Protein AF-A0A101HWG3-F1 (afdb_monomer)

Structure (mmCIF, N/CA/C/O backbone):
data_AF-A0A101HWG3-F1
#
_entry.id   AF-A0A101HWG3-F1
#
loop_
_atom_site.group_PDB
_atom_site.id
_atom_site.type_symbol
_atom_site.label_atom_id
_atom_site.label_alt_id
_atom_site.label_comp_id
_atom_site.label_asym_id
_atom_site.label_entity_id
_atom_site.label_seq_id
_atom_site.pdbx_PDB_ins_code
_atom_site.Cartn_x
_atom_site.Cartn_y
_atom_site.Cartn_z
_atom_site.occupancy
_atom_site.B_iso_or_equiv
_atom_site.auth_seq_id
_atom_site.auth_comp_id
_atom_site.auth_asym_id
_atom_site.auth_atom_id
_atom_site.pdbx_PDB_model_num
ATOM 1 N N . MET A 1 1 ? -23.207 -8.157 2.709 1.00 40.97 1 MET A N 1
ATOM 2 C CA . MET A 1 1 ? -22.490 -6.850 2.567 1.00 40.97 1 MET A CA 1
ATOM 3 C C . MET A 1 1 ? -21.427 -6.955 1.479 1.00 40.97 1 MET A C 1
ATOM 5 O O . MET A 1 1 ? -20.553 -7.806 1.577 1.00 40.97 1 MET A O 1
ATOM 9 N N . THR A 1 2 ? -21.466 -6.106 0.452 1.00 40.97 2 THR A N 1
ATOM 10 C CA . THR A 1 2 ? -20.491 -6.109 -0.653 1.00 40.97 2 THR A CA 1
ATOM 11 C C . THR A 1 2 ? -19.086 -5.800 -0.129 1.00 40.97 2 THR A C 1
ATOM 13 O O . THR A 1 2 ? -18.845 -4.711 0.394 1.00 40.97 2 THR A O 1
ATOM 16 N N . ARG A 1 3 ? -18.154 -6.758 -0.236 1.00 56.69 3 ARG A N 1
ATOM 17 C CA . ARG A 1 3 ? -16.732 -6.539 0.073 1.00 56.69 3 ARG A CA 1
ATOM 18 C C . ARG A 1 3 ? -16.235 -5.386 -0.803 1.00 56.69 3 ARG A C 1
ATOM 20 O O . ARG A 1 3 ? -16.386 -5.441 -2.021 1.00 56.69 3 ARG A O 1
ATOM 27 N N . HIS A 1 4 ? -15.705 -4.328 -0.191 1.00 69.38 4 HIS A N 1
ATOM 28 C CA . HIS A 1 4 ? -15.162 -3.197 -0.939 1.00 69.38 4 HIS A CA 1
ATOM 29 C C . HIS A 1 4 ? -13.940 -3.675 -1.726 1.00 69.38 4 HIS A C 1
ATOM 31 O O . HIS A 1 4 ? -12.911 -3.997 -1.138 1.00 69.38 4 HIS A O 1
ATOM 37 N N . ILE A 1 5 ? -14.063 -3.746 -3.049 1.00 85.25 5 ILE A N 1
ATOM 38 C CA . ILE A 1 5 ? -12.958 -4.113 -3.935 1.00 85.25 5 ILE A CA 1
ATOM 39 C C . ILE A 1 5 ? -11.990 -2.932 -3.969 1.00 85.25 5 ILE A C 1
ATOM 41 O O . ILE A 1 5 ? -12.338 -1.871 -4.489 1.00 85.25 5 ILE A O 1
ATOM 45 N N . LEU A 1 6 ? -10.797 -3.102 -3.394 1.00 90.06 6 LEU A N 1
ATOM 46 C CA . LEU A 1 6 ? -9.763 -2.069 -3.420 1.00 90.06 6 LEU A CA 1
ATOM 47 C C . LEU A 1 6 ? -9.280 -1.837 -4.848 1.00 90.06 6 LEU A C 1
ATOM 49 O O . LEU A 1 6 ? -8.864 -2.767 -5.538 1.00 90.06 6 LEU A O 1
ATOM 53 N N . LYS A 1 7 ? -9.300 -0.578 -5.262 1.00 93.06 7 LYS A N 1
ATOM 54 C CA . LYS A 1 7 ? -8.727 -0.103 -6.512 1.00 93.06 7 LYS A CA 1
ATOM 55 C C . LYS A 1 7 ? -7.246 0.190 -6.311 1.00 93.06 7 LYS A C 1
ATOM 57 O O . LYS A 1 7 ? -6.884 0.996 -5.458 1.00 93.06 7 LYS A O 1
ATOM 62 N N . VAL A 1 8 ? -6.384 -0.429 -7.101 1.00 93.62 8 VAL A N 1
ATOM 63 C CA . VAL A 1 8 ? -4.930 -0.327 -6.949 1.00 93.62 8 VAL A CA 1
ATOM 64 C C . VAL A 1 8 ? -4.358 0.376 -8.158 1.00 93.62 8 VAL A C 1
ATOM 66 O O . VAL A 1 8 ? -4.504 -0.125 -9.266 1.00 93.62 8 VAL A O 1
ATOM 69 N N . PHE A 1 9 ? -3.692 1.509 -7.951 1.00 93.69 9 PHE A N 1
ATOM 70 C CA . PHE A 1 9 ? -2.772 2.011 -8.965 1.00 93.69 9 PHE A CA 1
ATOM 71 C C . PHE A 1 9 ? -1.445 1.286 -8.776 1.00 93.69 9 PHE A C 1
ATOM 73 O O . PHE A 1 9 ? -0.848 1.380 -7.701 1.00 93.69 9 PHE A O 1
ATOM 80 N N . PHE A 1 10 ? -1.034 0.521 -9.784 1.00 92.00 10 PHE A N 1
ATOM 81 C CA . PHE A 1 10 ? 0.267 -0.134 -9.809 1.00 92.00 10 PHE A CA 1
ATOM 82 C C . PHE A 1 10 ? 1.158 0.547 -10.839 1.00 92.00 10 PHE A C 1
ATOM 84 O O . PHE A 1 10 ? 0.719 0.769 -11.967 1.00 92.00 10 PHE A O 1
ATOM 91 N N . ASP A 1 11 ? 2.399 0.845 -10.465 1.00 89.00 11 ASP A N 1
ATOM 92 C CA . ASP A 1 11 ? 3.423 1.247 -11.424 1.00 89.00 11 ASP A CA 1
ATOM 93 C C . ASP A 1 11 ? 4.813 0.765 -10.998 1.00 89.00 11 ASP A C 1
ATOM 95 O O . ASP A 1 11 ? 5.053 0.393 -9.852 1.00 89.00 11 ASP A O 1
ATOM 99 N N . ALA A 1 12 ? 5.748 0.734 -11.932 1.00 86.44 12 ALA A N 1
ATOM 100 C CA . ALA A 1 12 ? 7.105 0.284 -11.695 1.00 86.44 12 ALA A CA 1
ATOM 101 C C . ALA A 1 12 ? 8.087 1.187 -12.428 1.00 86.44 12 ALA A C 1
ATOM 103 O O . ALA A 1 12 ? 7.792 1.730 -13.495 1.00 86.44 12 ALA A O 1
ATOM 104 N N . SER A 1 13 ? 9.294 1.309 -11.879 1.00 74.31 13 SER A N 1
ATOM 105 C CA . SER A 1 13 ? 10.411 1.895 -12.619 1.00 74.31 13 SER A CA 1
ATOM 106 C C . SER A 1 13 ? 10.533 1.230 -14.003 1.00 74.31 13 SER A C 1
ATOM 108 O O . SER A 1 13 ? 10.645 0.009 -14.132 1.00 74.31 13 SER A O 1
ATOM 110 N N . SER A 1 14 ? 10.429 2.031 -15.066 1.00 63.81 14 SER A N 1
ATOM 111 C CA . SER A 1 14 ? 10.400 1.528 -16.439 1.00 63.81 14 SER A CA 1
ATOM 112 C C . SER A 1 14 ? 11.744 0.897 -16.788 1.00 63.81 14 SER A C 1
ATOM 114 O O . SER A 1 14 ? 12.766 1.583 -16.857 1.00 63.81 14 SER A O 1
ATOM 116 N N . SER A 1 15 ? 11.766 -0.412 -17.013 1.00 56.47 15 SER A N 1
ATOM 117 C CA . SER A 1 15 ? 12.914 -1.116 -17.577 1.00 56.47 15 SER A CA 1
ATOM 118 C C . SER A 1 15 ? 12.438 -2.308 -18.404 1.00 56.47 15 SER A C 1
ATOM 120 O O . SER A 1 15 ? 11.460 -2.972 -18.076 1.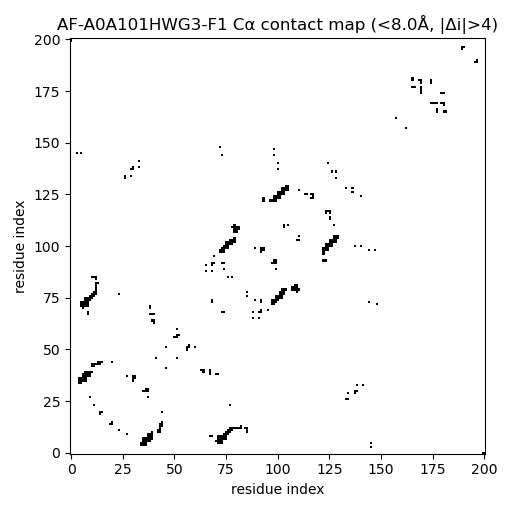00 56.47 15 SER A O 1
ATOM 122 N N . HIS A 1 16 ? 13.121 -2.537 -19.524 1.00 63.12 16 HIS A N 1
ATOM 123 C CA . HIS A 1 16 ? 12.679 -3.444 -20.585 1.00 63.12 16 HIS A CA 1
ATOM 124 C C . HIS A 1 16 ? 13.270 -4.857 -20.451 1.00 63.12 16 HIS A C 1
ATOM 126 O O . HIS A 1 16 ? 13.254 -5.617 -21.417 1.00 63.12 16 HIS A O 1
ATOM 132 N N . THR A 1 17 ? 13.852 -5.228 -19.302 1.00 74.19 17 THR A N 1
ATOM 133 C CA . THR A 1 17 ? 14.407 -6.581 -19.166 1.00 74.19 17 THR A CA 1
ATOM 134 C C . THR A 1 17 ? 13.304 -7.581 -18.844 1.00 74.19 17 THR A C 1
ATOM 136 O O . THR A 1 17 ? 12.447 -7.330 -17.998 1.00 74.19 17 THR A O 1
ATOM 139 N N . ASN A 1 18 ? 13.362 -8.769 -19.451 1.00 77.19 18 ASN A N 1
ATOM 140 C CA . ASN A 1 18 ? 12.380 -9.833 -19.207 1.00 77.19 18 ASN A CA 1
ATOM 141 C C . ASN A 1 18 ? 12.208 -10.156 -17.712 1.00 77.19 18 ASN A C 1
ATOM 143 O O . ASN A 1 18 ? 11.105 -10.451 -17.270 1.00 77.19 18 ASN A O 1
ATOM 147 N N . LYS A 1 19 ? 13.279 -10.062 -16.910 1.00 81.00 19 LYS A N 1
ATOM 148 C CA . LYS A 1 19 ? 13.218 -10.328 -15.464 1.00 81.00 19 LYS A CA 1
ATOM 149 C C . LYS A 1 19 ? 12.324 -9.333 -14.721 1.00 81.00 19 LYS A C 1
ATOM 151 O O . LYS A 1 19 ? 11.603 -9.733 -13.814 1.00 81.00 19 LYS A O 1
ATOM 156 N N . GLU A 1 20 ? 12.369 -8.058 -15.090 1.00 79.25 20 GLU A N 1
ATOM 157 C CA . GLU A 1 20 ? 11.563 -7.011 -14.452 1.00 79.25 20 GLU A CA 1
ATOM 158 C C . GLU A 1 20 ? 10.102 -7.096 -14.882 1.00 79.25 20 GLU A C 1
ATOM 160 O O . GLU A 1 20 ? 9.214 -6.929 -14.052 1.00 79.25 20 GLU A O 1
ATOM 165 N N . ILE A 1 21 ? 9.857 -7.440 -16.149 1.00 81.25 21 ILE A N 1
ATOM 166 C CA . ILE A 1 21 ? 8.510 -7.688 -16.670 1.00 81.25 21 ILE A CA 1
ATOM 167 C C . ILE A 1 21 ? 7.847 -8.837 -15.907 1.00 81.25 21 ILE A C 1
ATOM 169 O O . ILE A 1 21 ? 6.729 -8.688 -15.417 1.00 81.25 21 ILE A O 1
ATOM 173 N N . GLU A 1 22 ? 8.538 -9.969 -15.761 1.00 85.00 22 GLU A N 1
ATOM 174 C CA . GLU A 1 22 ? 8.006 -11.129 -15.034 1.00 85.00 22 GLU A CA 1
ATOM 175 C C . GLU A 1 22 ? 7.735 -10.810 -13.561 1.00 85.00 22 GLU A C 1
ATOM 177 O O . GLU A 1 22 ? 6.707 -11.202 -13.014 1.00 85.00 22 GLU A O 1
ATOM 182 N N . ARG A 1 23 ? 8.601 -10.014 -12.936 1.00 85.88 23 ARG A N 1
ATOM 183 C CA . ARG A 1 23 ? 8.418 -9.536 -11.564 1.00 85.88 23 ARG A CA 1
ATOM 184 C C . ARG A 1 23 ? 7.196 -8.628 -11.418 1.00 85.88 23 ARG A C 1
ATOM 186 O O . ARG A 1 23 ? 6.409 -8.796 -10.492 1.00 85.88 23 ARG A O 1
ATOM 193 N N . ASN A 1 24 ? 6.990 -7.702 -12.350 1.00 87.44 24 ASN A N 1
ATOM 194 C CA . ASN A 1 24 ? 5.815 -6.831 -12.347 1.00 87.44 24 ASN A CA 1
ATOM 195 C C . ASN A 1 24 ? 4.526 -7.645 -12.542 1.00 87.44 24 ASN A C 1
ATOM 197 O O . ASN A 1 24 ? 3.550 -7.437 -11.820 1.00 87.44 24 ASN A O 1
ATOM 201 N N . LYS A 1 25 ? 4.538 -8.629 -13.452 1.00 87.50 25 LYS A N 1
ATOM 202 C CA . LYS A 1 25 ? 3.425 -9.575 -13.633 1.00 87.50 25 LYS A CA 1
ATOM 203 C C . LYS A 1 25 ? 3.145 -10.387 -12.370 1.00 87.50 25 LYS A C 1
ATOM 205 O O . LYS A 1 25 ? 1.982 -10.611 -12.046 1.00 87.50 25 LYS A O 1
ATOM 210 N N . GLU A 1 26 ? 4.180 -10.812 -11.649 1.00 90.62 26 GLU A N 1
ATOM 211 C CA . GLU A 1 26 ? 4.039 -11.525 -10.377 1.00 90.62 26 GLU A CA 1
ATOM 212 C C . GLU A 1 26 ? 3.320 -10.660 -9.330 1.00 90.62 26 GLU A C 1
ATOM 214 O O . GLU A 1 26 ? 2.349 -11.116 -8.723 1.00 90.62 26 GLU A O 1
ATOM 219 N N . ILE A 1 27 ? 3.708 -9.389 -9.181 1.00 92.00 27 ILE A N 1
ATOM 220 C CA . ILE A 1 27 ? 3.047 -8.447 -8.260 1.00 92.00 27 ILE A CA 1
ATOM 221 C C . ILE A 1 27 ? 1.570 -8.257 -8.640 1.00 92.00 27 ILE A C 1
ATOM 223 O O . ILE A 1 27 ? 0.687 -8.385 -7.791 1.00 92.00 27 ILE A O 1
ATOM 227 N N . ILE A 1 28 ? 1.286 -8.012 -9.921 1.00 91.00 28 ILE A N 1
ATOM 228 C CA . ILE A 1 28 ? -0.075 -7.852 -10.465 1.00 91.00 28 ILE A CA 1
ATOM 229 C C . ILE A 1 28 ? -0.924 -9.109 -10.227 1.00 91.00 28 ILE A C 1
ATOM 231 O O . ILE A 1 28 ? -2.090 -9.014 -9.831 1.00 91.00 28 ILE A O 1
ATOM 235 N N . SER A 1 29 ? -0.343 -10.291 -10.429 1.00 91.75 29 SER A N 1
ATOM 236 C CA . SER A 1 29 ? -0.994 -11.580 -10.183 1.00 91.75 29 SER A CA 1
ATOM 237 C C . SER A 1 29 ? -1.378 -11.743 -8.709 1.00 91.75 29 SER A C 1
ATOM 239 O O . SER A 1 29 ? -2.513 -12.111 -8.395 1.00 91.75 29 SER A O 1
ATOM 241 N N . ILE A 1 30 ? -0.477 -11.385 -7.790 1.00 94.31 30 ILE A N 1
ATOM 242 C CA . ILE A 1 30 ? -0.744 -11.418 -6.347 1.00 94.31 30 ILE A CA 1
ATOM 243 C C . ILE A 1 30 ? -1.862 -10.434 -5.977 1.00 94.31 30 ILE A C 1
ATOM 245 O O . ILE A 1 30 ? -2.806 -10.833 -5.298 1.00 94.31 30 ILE A O 1
ATOM 249 N N . LEU A 1 31 ? -1.802 -9.185 -6.454 1.00 92.50 31 LEU A N 1
ATOM 250 C CA . LEU A 1 31 ? -2.846 -8.175 -6.221 1.00 92.50 31 LEU A CA 1
ATOM 251 C C . LEU A 1 31 ? -4.220 -8.665 -6.701 1.00 92.50 31 LEU A C 1
ATOM 253 O O . LEU A 1 31 ? -5.214 -8.560 -5.981 1.00 92.50 31 LEU A O 1
ATOM 257 N N . SER A 1 32 ? -4.267 -9.256 -7.895 1.00 90.75 32 SER A N 1
ATOM 258 C CA . SER A 1 32 ? -5.498 -9.804 -8.472 1.00 90.75 32 SER A CA 1
ATOM 259 C C . SER A 1 32 ? -6.048 -10.963 -7.633 1.00 90.75 32 SER A C 1
ATOM 261 O O . SER A 1 32 ? -7.247 -11.019 -7.363 1.00 90.75 32 SER A O 1
ATOM 263 N N . ARG A 1 33 ? -5.177 -11.865 -7.157 1.00 92.19 33 ARG A N 1
ATOM 264 C CA . ARG A 1 33 ? -5.555 -13.001 -6.297 1.00 92.19 33 ARG A CA 1
ATOM 265 C C . ARG A 1 33 ? -6.104 -12.565 -4.937 1.00 92.19 33 ARG A C 1
ATOM 267 O O . ARG A 1 33 ? -6.983 -13.232 -4.399 1.00 92.19 33 ARG A O 1
ATOM 274 N N . GLU A 1 34 ? -5.625 -11.448 -4.399 1.00 91.00 34 GLU A N 1
ATOM 275 C CA . GLU A 1 34 ? -6.140 -10.860 -3.154 1.00 91.00 34 GLU A CA 1
ATOM 276 C C . GLU A 1 34 ? -7.465 -10.091 -3.353 1.00 91.00 34 GLU A C 1
ATOM 278 O O . GLU A 1 34 ? -8.054 -9.595 -2.390 1.00 91.00 34 GLU A O 1
ATOM 283 N N . GLY A 1 35 ? -7.989 -10.048 -4.586 1.00 89.31 35 GLY A N 1
ATOM 284 C CA . GLY A 1 35 ? -9.294 -9.474 -4.912 1.00 89.31 35 GLY A CA 1
ATOM 285 C C . GLY A 1 35 ? -9.265 -7.973 -5.191 1.00 89.31 35 GLY A C 1
ATOM 286 O O . GLY A 1 35 ? -10.298 -7.315 -5.071 1.00 89.31 35 GLY A O 1
ATOM 287 N N . CYS A 1 36 ? -8.103 -7.417 -5.538 1.00 90.38 36 CYS A N 1
ATOM 288 C CA . CYS A 1 36 ? -7.971 -6.021 -5.933 1.00 90.38 36 CYS A CA 1
ATOM 289 C C . CYS A 1 36 ? -8.370 -5.789 -7.398 1.00 90.38 36 CYS A C 1
ATOM 291 O O . CYS A 1 36 ? -8.125 -6.620 -8.268 1.00 90.38 36 CYS A O 1
ATOM 293 N N . ASN A 1 37 ? -8.920 -4.608 -7.682 1.00 91.00 37 ASN A N 1
ATOM 294 C CA . ASN A 1 37 ? -9.121 -4.109 -9.039 1.00 91.00 37 ASN A CA 1
ATOM 295 C C . ASN A 1 37 ? -7.939 -3.218 -9.431 1.00 91.00 37 ASN A C 1
ATOM 297 O O . ASN A 1 37 ? -7.728 -2.169 -8.825 1.00 91.00 37 ASN A O 1
ATOM 301 N N . ILE A 1 38 ? -7.171 -3.616 -10.437 1.00 89.88 38 ILE A N 1
ATOM 302 C CA . ILE A 1 38 ? -5.978 -2.881 -10.853 1.00 89.88 38 ILE A CA 1
ATOM 303 C C . ILE A 1 38 ? -6.393 -1.781 -11.832 1.00 89.88 38 ILE A C 1
ATOM 305 O O . ILE A 1 38 ? -6.900 -2.047 -12.918 1.00 89.88 38 ILE A O 1
ATOM 309 N N . ILE A 1 39 ? -6.181 -0.530 -11.430 1.00 82.69 39 ILE A N 1
ATOM 310 C CA . ILE A 1 39 ? -6.361 0.657 -12.260 1.00 82.69 39 ILE A CA 1
ATOM 311 C C . ILE A 1 39 ? -4.985 1.055 -12.763 1.00 82.69 39 ILE A C 1
ATOM 313 O O . ILE A 1 39 ? -4.244 1.767 -12.091 1.00 82.69 39 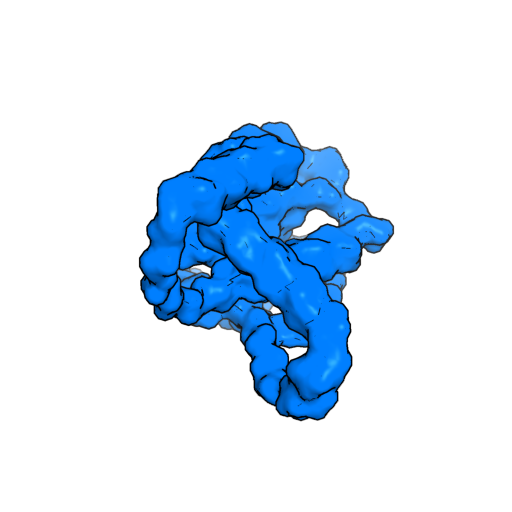ILE A O 1
ATOM 317 N N . GLN A 1 40 ? -4.648 0.578 -13.950 1.00 71.69 40 GLN A N 1
ATOM 318 C CA . GLN A 1 40 ? -3.418 0.951 -14.619 1.00 71.69 40 GLN A CA 1
ATOM 319 C C . GLN A 1 40 ? -3.746 1.240 -16.077 1.00 71.69 40 GLN A C 1
ATOM 321 O O . GLN A 1 40 ? -4.104 0.333 -16.822 1.00 71.69 40 GLN A O 1
ATOM 326 N N . THR A 1 41 ? -3.647 2.505 -16.491 1.00 56.16 41 THR A N 1
ATOM 327 C CA . THR A 1 41 ? -3.825 2.844 -17.912 1.00 56.16 41 THR A CA 1
ATOM 328 C C . THR A 1 41 ? -2.619 2.416 -18.752 1.00 56.16 41 THR A C 1
ATOM 330 O O . THR A 1 41 ? -2.728 2.276 -19.965 1.00 56.16 41 THR A O 1
ATOM 333 N N . VAL A 1 42 ? -1.461 2.208 -18.119 1.00 56.88 42 VAL A N 1
ATOM 334 C CA . VAL A 1 42 ? -0.191 1.969 -18.798 1.00 56.88 42 VAL A CA 1
ATOM 335 C C . VAL A 1 42 ? 0.734 1.132 -17.910 1.00 56.88 42 VAL A C 1
ATOM 337 O O . VAL A 1 42 ? 1.150 1.613 -16.854 1.00 56.88 42 VAL A O 1
ATOM 340 N N . MET A 1 43 ? 1.108 -0.083 -18.330 1.00 55.88 43 MET A N 1
ATOM 341 C CA . MET A 1 43 ? 2.323 -0.708 -17.795 1.00 55.88 43 MET A CA 1
ATOM 342 C C . MET A 1 43 ? 3.531 0.030 -18.349 1.00 55.88 43 MET A C 1
ATOM 344 O O . MET A 1 43 ? 3.554 0.360 -19.532 1.00 55.88 43 MET A O 1
ATOM 348 N N . GLY A 1 44 ? 4.575 0.231 -17.543 1.00 49.22 44 GLY A N 1
ATOM 349 C CA . GLY A 1 44 ? 5.876 0.697 -18.040 1.00 49.22 44 GLY A CA 1
ATOM 350 C C . GLY A 1 44 ? 6.449 -0.134 -19.209 1.00 49.22 44 GLY A C 1
ATOM 351 O O . GLY A 1 44 ? 7.453 0.268 -19.786 1.00 49.22 44 GLY A O 1
ATOM 352 N N . THR A 1 45 ? 5.814 -1.260 -19.563 1.00 41.69 45 THR A N 1
ATOM 353 C CA . THR A 1 45 ? 6.075 -2.139 -20.715 1.00 41.69 45 THR A CA 1
ATOM 354 C C . THR A 1 45 ? 5.123 -1.951 -21.902 1.00 41.69 45 THR A C 1
ATOM 356 O O . THR A 1 45 ? 5.486 -2.314 -23.015 1.00 41.69 45 THR A O 1
ATOM 359 N N . ASP A 1 46 ? 3.927 -1.401 -21.680 1.00 45.75 46 ASP A N 1
ATOM 360 C CA . ASP A 1 46 ? 2.827 -1.324 -22.661 1.00 45.75 46 ASP A CA 1
ATOM 361 C C . ASP A 1 46 ? 2.669 0.089 -23.237 1.00 45.75 46 ASP A C 1
ATOM 363 O O . ASP A 1 46 ? 1.718 0.404 -23.956 1.00 45.75 46 ASP A O 1
ATOM 367 N N . LEU A 1 47 ? 3.616 0.966 -22.910 1.00 52.47 47 LEU A N 1
ATOM 368 C CA . LEU A 1 47 ? 3.752 2.257 -23.549 1.00 52.47 47 LEU A CA 1
ATOM 369 C C . LEU A 1 47 ? 4.136 2.054 -25.005 1.00 52.47 47 LEU A C 1
ATOM 371 O O . LEU A 1 47 ? 5.317 1.937 -25.323 1.00 52.47 47 LEU A O 1
ATOM 375 N N . ASP A 1 48 ? 3.145 2.076 -25.893 1.00 51.69 48 ASP A N 1
ATOM 376 C CA . ASP A 1 48 ? 3.406 2.317 -27.305 1.00 51.69 48 ASP A CA 1
ATOM 377 C C . ASP A 1 48 ? 4.208 3.632 -27.410 1.00 51.69 48 ASP A C 1
ATOM 379 O O . ASP A 1 48 ? 3.700 4.700 -27.036 1.00 51.69 48 ASP A O 1
ATOM 383 N N . PRO A 1 49 ? 5.460 3.599 -27.901 1.00 54.97 49 PRO A N 1
ATOM 384 C CA . PRO A 1 49 ? 6.273 4.798 -28.071 1.00 54.97 49 PRO A CA 1
ATOM 385 C C . PRO A 1 49 ? 5.584 5.856 -28.950 1.00 54.97 49 PRO A C 1
ATOM 387 O O . PRO A 1 49 ? 5.891 7.046 -28.846 1.00 54.97 49 PRO A O 1
ATOM 390 N N . ALA A 1 50 ? 4.628 5.452 -29.795 1.00 52.75 50 ALA A N 1
ATOM 391 C CA . ALA A 1 50 ? 3.798 6.354 -30.581 1.00 52.75 50 ALA A CA 1
ATOM 392 C C . ALA A 1 50 ? 2.772 7.133 -29.734 1.00 52.75 50 ALA A C 1
ATOM 394 O O . ALA A 1 50 ? 2.464 8.276 -30.077 1.00 52.75 50 ALA A O 1
ATOM 395 N N . LEU A 1 51 ? 2.292 6.587 -28.609 1.00 51.34 51 LEU A N 1
ATOM 396 C CA . LEU A 1 51 ? 1.381 7.277 -27.680 1.00 51.34 51 LEU A CA 1
ATOM 397 C C . LEU A 1 51 ? 2.095 8.358 -26.849 1.00 51.34 51 LEU A C 1
ATOM 399 O O . LEU A 1 51 ? 1.467 9.338 -26.440 1.00 51.34 51 LEU A O 1
ATOM 403 N N . ILE A 1 52 ? 3.414 8.236 -26.653 1.00 60.06 52 ILE A N 1
ATOM 404 C CA . ILE A 1 52 ? 4.261 9.234 -25.968 1.00 60.06 52 ILE A CA 1
ATOM 405 C C . ILE A 1 52 ? 5.059 10.099 -26.956 1.00 60.06 52 ILE A C 1
ATOM 407 O O . ILE A 1 52 ? 6.088 10.684 -26.608 1.00 60.06 52 ILE A O 1
ATOM 411 N N . LYS A 1 53 ? 4.634 10.207 -28.219 1.00 57.25 53 LYS A N 1
ATOM 412 C CA . LYS A 1 53 ? 5.381 11.026 -29.177 1.00 57.25 53 LYS A CA 1
ATOM 413 C C . LYS A 1 53 ? 5.180 12.519 -28.891 1.00 57.25 53 LYS A C 1
ATOM 415 O O . LYS A 1 53 ? 4.093 13.075 -29.054 1.00 57.25 53 LYS A O 1
ATOM 420 N N . GLY A 1 54 ? 6.267 13.179 -28.493 1.00 57.22 54 GLY A N 1
ATOM 421 C CA . GLY A 1 54 ? 6.328 14.622 -28.261 1.00 57.22 54 GLY A CA 1
ATOM 422 C C . GLY A 1 54 ? 5.694 15.089 -26.944 1.00 57.22 54 GLY A C 1
ATOM 423 O O . GLY A 1 54 ? 5.064 14.332 -26.207 1.00 57.22 54 GLY A O 1
ATOM 424 N N . ALA A 1 55 ? 5.842 16.384 -26.653 1.00 61.03 55 ALA A N 1
ATOM 425 C CA . ALA A 1 55 ? 5.421 16.992 -25.384 1.00 61.03 55 ALA A CA 1
ATOM 426 C C . ALA A 1 55 ? 3.926 16.790 -25.056 1.00 61.03 55 ALA A C 1
ATOM 428 O O . ALA A 1 55 ? 3.543 16.713 -23.889 1.00 61.03 55 ALA A O 1
ATOM 429 N N . LYS A 1 56 ? 3.072 16.668 -26.082 1.00 66.88 56 LYS A N 1
ATOM 430 C CA . LYS A 1 56 ? 1.627 16.447 -25.921 1.00 66.88 56 LYS A CA 1
ATOM 431 C C . LYS A 1 56 ? 1.303 15.034 -25.418 1.00 66.88 56 LYS A C 1
ATOM 433 O O . LYS A 1 56 ? 0.459 14.901 -24.538 1.00 66.88 56 LYS A O 1
ATOM 438 N N . GLY A 1 57 ? 1.992 14.006 -25.924 1.00 68.69 57 GLY A N 1
ATOM 439 C CA . GLY A 1 57 ? 1.834 12.621 -25.465 1.00 68.69 57 GLY A CA 1
ATOM 440 C C . GLY A 1 57 ? 2.271 12.451 -24.010 1.00 68.69 57 GLY A C 1
ATOM 441 O O . GLY A 1 57 ? 1.514 11.933 -23.192 1.00 68.69 57 GLY A O 1
ATOM 442 N N . ALA A 1 58 ? 3.430 13.014 -23.650 1.00 66.06 58 ALA A N 1
ATOM 443 C CA . ALA A 1 58 ? 3.922 13.012 -22.270 1.00 66.06 58 ALA A CA 1
ATOM 444 C C . ALA A 1 58 ? 2.962 13.725 -21.296 1.00 66.06 58 ALA A C 1
ATOM 446 O O . ALA A 1 58 ? 2.657 13.202 -20.223 1.00 66.06 58 ALA A O 1
ATOM 447 N N . LYS A 1 59 ? 2.418 14.888 -21.686 1.00 70.31 59 LYS A N 1
ATOM 448 C CA . LYS A 1 59 ? 1.430 15.624 -20.880 1.00 70.31 59 LYS A CA 1
ATOM 449 C C . LYS A 1 59 ? 0.141 14.823 -20.668 1.00 70.31 59 LYS A C 1
ATOM 451 O O . LYS A 1 59 ? -0.404 14.822 -19.565 1.00 70.31 59 LYS A O 1
ATOM 456 N N . ASN A 1 60 ? -0.336 14.134 -21.703 1.00 75.75 60 ASN A N 1
ATOM 457 C CA . ASN A 1 60 ? -1.536 13.303 -21.620 1.00 75.75 60 ASN A CA 1
ATOM 458 C C . ASN A 1 60 ? -1.319 12.072 -20.732 1.00 75.75 60 ASN A C 1
ATOM 460 O O . ASN A 1 60 ? -2.185 11.755 -19.918 1.00 75.75 60 ASN A O 1
ATOM 464 N N . LEU A 1 61 ? -0.160 11.418 -20.842 1.00 77.19 61 LEU A N 1
ATOM 465 C CA . LEU A 1 61 ? 0.215 10.289 -19.990 1.00 77.19 61 LEU A CA 1
ATOM 466 C C . LEU A 1 61 ? 0.235 10.698 -18.515 1.00 77.19 61 LEU A C 1
ATOM 468 O O . LEU A 1 61 ? -0.383 10.047 -17.678 1.00 77.19 61 LEU A O 1
ATOM 472 N N . TYR A 1 62 ? 0.884 11.819 -18.214 1.00 79.56 62 TYR A N 1
ATOM 473 C CA . TYR A 1 62 ? 0.947 12.365 -16.864 1.00 79.56 62 TYR A CA 1
ATOM 474 C C . TYR A 1 62 ? -0.444 12.683 -16.291 1.00 79.56 62 TYR A C 1
ATOM 476 O O . TYR A 1 62 ? -0.786 12.238 -15.196 1.00 79.56 62 TYR A O 1
ATOM 484 N N . ALA A 1 63 ? -1.288 13.393 -17.048 1.00 82.44 63 ALA A N 1
ATOM 485 C CA . ALA A 1 63 ? -2.654 13.708 -16.625 1.00 82.44 63 ALA A CA 1
ATOM 486 C C . ALA A 1 63 ? -3.503 12.444 -16.397 1.00 82.44 63 ALA A C 1
ATOM 488 O O . ALA A 1 63 ? -4.326 12.396 -15.481 1.00 82.44 63 ALA A O 1
ATOM 489 N N . THR A 1 64 ? -3.282 11.412 -17.211 1.00 83.62 64 THR A N 1
ATOM 490 C CA . THR A 1 64 ? -3.961 10.119 -17.088 1.00 83.62 64 THR A CA 1
ATOM 491 C C . THR A 1 64 ? -3.546 9.400 -15.809 1.00 83.62 64 THR A C 1
ATOM 493 O O . THR A 1 64 ? -4.410 9.040 -15.013 1.00 83.62 64 THR A O 1
ATOM 496 N N . LYS A 1 65 ? -2.238 9.293 -15.547 1.00 86.75 65 LYS A N 1
ATOM 497 C CA . LYS A 1 65 ? -1.700 8.701 -14.314 1.00 86.75 65 LYS A CA 1
ATOM 498 C C . LYS A 1 65 ? -2.212 9.412 -13.063 1.00 86.75 65 LYS A C 1
ATOM 500 O O . LYS A 1 65 ? -2.687 8.762 -12.139 1.00 86.75 65 LYS A O 1
ATOM 505 N N . LEU A 1 66 ? -2.230 10.747 -13.059 1.00 87.50 66 LEU A N 1
ATOM 506 C CA . LEU A 1 66 ? -2.816 11.527 -11.963 1.00 87.50 66 LEU A CA 1
ATOM 507 C C . LEU A 1 66 ? -4.298 11.208 -11.730 1.00 87.50 66 LEU A C 1
ATOM 509 O O . LEU A 1 66 ? -4.757 11.134 -10.587 1.00 87.50 66 LEU A O 1
ATOM 513 N N . ASN A 1 67 ? -5.066 11.033 -12.804 1.00 89.00 67 ASN A N 1
ATOM 514 C CA . ASN A 1 67 ? -6.477 10.678 -12.714 1.00 89.00 67 ASN A CA 1
ATOM 515 C C . ASN A 1 67 ? -6.680 9.249 -12.188 1.00 89.00 67 ASN A C 1
ATOM 517 O O . ASN A 1 67 ? -7.606 9.012 -11.412 1.00 89.00 67 ASN A O 1
ATOM 521 N N . ASP A 1 68 ? -5.811 8.314 -12.558 1.00 90.75 68 ASP A N 1
ATOM 522 C CA . ASP A 1 68 ? -5.848 6.943 -12.052 1.00 90.75 68 ASP A CA 1
ATOM 523 C C . ASP A 1 68 ? -5.463 6.885 -10.575 1.00 90.75 68 ASP A C 1
ATOM 525 O O . ASP A 1 68 ? -6.209 6.318 -9.774 1.00 90.75 68 ASP A O 1
ATOM 529 N N . ILE A 1 69 ? -4.393 7.586 -10.181 1.00 91.50 69 ILE A N 1
ATOM 530 C CA . ILE A 1 69 ? -4.027 7.782 -8.773 1.00 91.50 69 ILE A CA 1
ATOM 531 C C . ILE A 1 69 ? -5.185 8.417 -8.023 1.00 91.50 69 ILE A C 1
ATOM 533 O O . ILE A 1 69 ? -5.455 8.029 -6.898 1.00 91.50 69 ILE A O 1
ATOM 537 N N . LYS A 1 70 ? -5.926 9.365 -8.609 1.00 89.81 70 LYS A N 1
ATOM 538 C CA . LYS A 1 70 ? -7.114 9.954 -7.973 1.00 89.81 70 LYS A CA 1
ATOM 539 C C . LYS A 1 70 ? -8.243 8.936 -7.780 1.00 89.81 70 LYS A C 1
ATOM 541 O O . LYS A 1 70 ? -8.934 9.021 -6.765 1.00 89.81 70 LYS A O 1
ATOM 546 N N . LYS A 1 71 ? -8.423 7.982 -8.693 1.00 89.88 71 LYS A N 1
ATOM 547 C CA . LYS A 1 71 ? -9.487 6.961 -8.648 1.00 89.88 71 LYS A CA 1
ATOM 548 C C . LYS A 1 71 ? -9.137 5.714 -7.834 1.00 89.88 71 LYS A C 1
ATOM 550 O O . LYS A 1 71 ? -10.058 4.972 -7.495 1.00 89.88 71 LYS A O 1
ATOM 555 N N . SER A 1 72 ? -7.858 5.469 -7.557 1.00 92.56 72 SER A N 1
ATOM 556 C CA . SER A 1 72 ? -7.414 4.327 -6.755 1.00 92.56 72 SER A CA 1
ATOM 557 C C . SER A 1 72 ? -7.737 4.501 -5.269 1.00 92.56 72 SER A C 1
ATOM 559 O O . SER A 1 72 ? -7.984 5.604 -4.796 1.00 92.56 72 SER A O 1
ATOM 561 N N . ASP A 1 73 ? -7.733 3.423 -4.505 1.00 91.69 73 ASP A N 1
ATOM 562 C CA . ASP A 1 73 ? -7.776 3.465 -3.042 1.00 91.69 73 ASP A CA 1
ATOM 563 C C . ASP A 1 73 ? -6.359 3.404 -2.461 1.00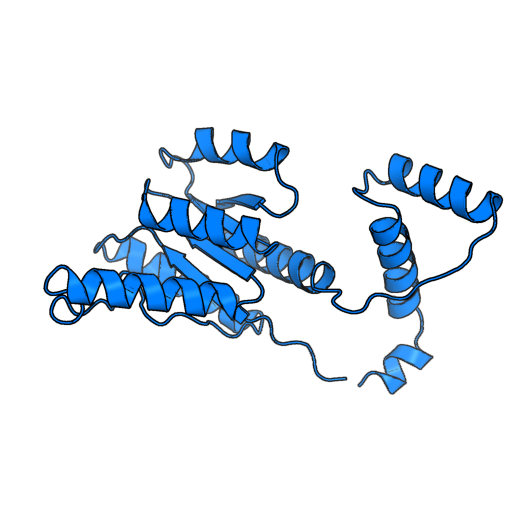 91.69 73 ASP A C 1
ATOM 565 O O . ASP A 1 73 ? -6.076 4.016 -1.432 1.00 91.69 73 ASP A O 1
ATOM 569 N N . ILE A 1 74 ? -5.459 2.701 -3.157 1.00 93.88 74 ILE A N 1
ATOM 570 C CA . ILE A 1 74 ? -4.060 2.510 -2.776 1.00 93.88 74 ILE A CA 1
ATOM 571 C C . ILE A 1 74 ? -3.118 2.629 -3.972 1.00 93.88 74 ILE A C 1
ATOM 573 O O . ILE A 1 74 ? -3.517 2.451 -5.128 1.00 93.88 74 ILE A O 1
ATOM 577 N N . LEU A 1 75 ? -1.855 2.908 -3.663 1.00 94.19 75 LEU A N 1
ATOM 578 C CA . LEU A 1 75 ? -0.727 2.862 -4.586 1.00 94.19 75 LEU A CA 1
ATOM 579 C C . LEU A 1 75 ? 0.165 1.669 -4.222 1.00 94.19 75 LEU A C 1
ATOM 581 O O . LEU A 1 75 ? 0.494 1.475 -3.052 1.00 94.19 75 LEU A O 1
ATOM 585 N N . VAL A 1 76 ? 0.579 0.893 -5.217 1.00 94.19 76 VAL A N 1
ATOM 586 C CA . VAL A 1 76 ? 1.632 -0.120 -5.078 1.00 94.19 76 VAL A CA 1
ATOM 587 C C . VAL A 1 76 ? 2.677 0.168 -6.140 1.00 94.19 76 VAL A C 1
ATOM 589 O O . VAL A 1 76 ? 2.331 0.266 -7.312 1.00 94.19 76 VAL A O 1
ATOM 592 N N . CYS A 1 77 ? 3.941 0.313 -5.763 1.00 91.62 77 CYS A N 1
ATOM 593 C CA . CYS A 1 77 ? 4.994 0.592 -6.726 1.00 91.62 77 CYS A CA 1
ATOM 594 C C . CYS A 1 77 ? 6.231 -0.280 -6.548 1.00 91.62 77 CYS A C 1
ATOM 596 O O . CYS A 1 77 ? 6.614 -0.618 -5.430 1.00 91.62 77 CYS A O 1
ATOM 598 N N . GLU A 1 78 ? 6.858 -0.638 -7.667 1.00 89.94 78 GLU A N 1
ATOM 599 C CA . GLU A 1 78 ? 8.156 -1.314 -7.697 1.00 89.94 78 GLU A CA 1
ATOM 600 C C . GLU A 1 78 ? 9.270 -0.279 -7.922 1.00 89.94 78 GLU A C 1
ATOM 602 O O . GLU A 1 78 ? 9.354 0.356 -8.980 1.00 89.94 78 GLU A O 1
ATOM 607 N N . ILE A 1 79 ? 10.109 -0.100 -6.903 1.00 88.44 79 ILE A N 1
ATOM 608 C CA . ILE A 1 79 ? 11.118 0.959 -6.799 1.00 88.44 79 ILE A CA 1
ATOM 609 C C . ILE A 1 79 ? 12.538 0.407 -6.640 1.00 88.44 79 ILE A C 1
ATOM 611 O O . ILE A 1 79 ? 13.388 1.075 -6.067 1.00 88.44 79 ILE A O 1
ATOM 615 N N . SER A 1 80 ? 12.835 -0.796 -7.145 1.00 86.19 80 SER A N 1
ATOM 616 C CA . SER A 1 80 ? 14.212 -1.325 -7.088 1.00 86.19 80 SER A CA 1
ATOM 617 C C . SER A 1 80 ? 15.219 -0.490 -7.884 1.00 86.19 80 SER A C 1
ATOM 619 O O . SER A 1 80 ? 16.425 -0.641 -7.694 1.00 86.19 80 SER A O 1
ATOM 621 N N . LYS A 1 81 ? 14.734 0.349 -8.806 1.00 81.62 81 LYS A N 1
ATOM 622 C CA . LYS A 1 81 ? 15.525 1.345 -9.524 1.00 81.62 81 LYS A CA 1
ATOM 623 C C . LYS A 1 81 ? 14.970 2.742 -9.242 1.00 81.62 81 LYS A C 1
ATOM 625 O O . LYS A 1 81 ? 13.746 2.917 -9.297 1.00 81.62 81 LYS A O 1
ATOM 630 N N . PRO A 1 82 ? 15.837 3.747 -9.030 1.00 79.25 82 PRO A N 1
ATOM 631 C CA . PRO A 1 82 ? 15.409 5.134 -8.923 1.00 79.25 82 PRO A CA 1
ATOM 632 C C . PRO A 1 82 ? 14.602 5.569 -10.153 1.00 79.25 82 PRO A C 1
ATOM 634 O O . PRO A 1 82 ? 15.003 5.342 -11.295 1.00 79.25 82 PRO A O 1
ATOM 637 N N . SER A 1 83 ? 13.455 6.208 -9.926 1.00 80.75 83 SER A N 1
ATOM 638 C CA . SER A 1 83 ? 12.615 6.750 -10.994 1.00 80.75 83 SER A CA 1
ATOM 639 C C . SER A 1 83 ? 11.895 8.003 -10.521 1.00 80.75 83 SER A C 1
ATOM 641 O O . SER A 1 83 ? 11.036 7.939 -9.642 1.00 80.75 83 SER A O 1
ATOM 643 N N . LEU A 1 84 ? 12.202 9.135 -11.162 1.00 81.44 84 LEU A N 1
ATOM 644 C CA . LEU A 1 84 ? 11.569 10.425 -10.878 1.00 81.44 84 LEU A CA 1
ATOM 645 C C . LEU A 1 84 ? 10.042 10.352 -11.005 1.00 81.44 84 LEU A C 1
ATOM 647 O O . LEU A 1 84 ? 9.319 10.938 -10.202 1.00 81.44 84 LEU A O 1
ATOM 651 N N . THR A 1 85 ? 9.552 9.615 -12.004 1.00 81.31 85 THR A N 1
ATOM 652 C CA . THR A 1 85 ? 8.117 9.436 -12.234 1.00 81.31 85 THR A CA 1
ATOM 653 C C . THR A 1 85 ? 7.456 8.733 -11.054 1.00 81.31 85 THR A C 1
ATOM 655 O O . THR A 1 85 ? 6.458 9.232 -10.547 1.00 81.31 85 THR A O 1
ATOM 658 N N . ILE A 1 86 ? 8.047 7.644 -10.553 1.00 86.50 86 ILE A N 1
ATOM 659 C CA . ILE A 1 86 ? 7.482 6.911 -9.415 1.00 86.50 86 ILE A CA 1
ATOM 660 C C . ILE A 1 86 ? 7.559 7.742 -8.129 1.00 86.50 86 ILE A C 1
ATOM 662 O O . ILE A 1 86 ? 6.597 7.777 -7.366 1.00 86.50 86 ILE A O 1
ATOM 666 N N . SER A 1 87 ? 8.658 8.468 -7.893 1.00 86.44 87 SER A N 1
ATOM 667 C CA . SER A 1 87 ? 8.774 9.373 -6.738 1.00 86.44 87 SER A CA 1
ATOM 668 C C . SER A 1 87 ? 7.667 10.430 -6.724 1.00 86.44 87 SER A C 1
ATOM 670 O O . SER A 1 87 ? 7.089 10.719 -5.674 1.00 86.44 87 SER A O 1
ATOM 672 N N . PHE A 1 88 ? 7.336 10.979 -7.894 1.00 88.44 88 PHE A N 1
ATOM 673 C CA . PHE A 1 88 ? 6.241 11.928 -8.039 1.00 88.44 88 PHE A CA 1
ATOM 674 C C . PHE A 1 88 ? 4.874 11.282 -7.749 1.00 88.44 88 PHE A C 1
ATOM 676 O O . PHE A 1 88 ? 4.074 11.831 -6.993 1.00 88.44 88 PHE A O 1
ATOM 683 N N . GLU A 1 89 ? 4.620 10.087 -8.281 1.00 90.44 89 GLU A N 1
ATOM 684 C CA . GLU A 1 89 ? 3.374 9.343 -8.047 1.00 90.44 89 GLU A CA 1
ATOM 685 C C . GLU A 1 89 ? 3.178 8.968 -6.571 1.00 90.44 89 GLU A C 1
ATOM 687 O O . GLU A 1 89 ? 2.069 9.085 -6.045 1.00 90.44 89 GLU A O 1
ATOM 692 N N . ILE A 1 90 ? 4.259 8.583 -5.882 1.00 91.25 90 ILE A N 1
ATOM 693 C CA . ILE A 1 90 ? 4.270 8.359 -4.430 1.00 91.25 90 ILE A CA 1
ATOM 694 C C . ILE A 1 90 ? 3.858 9.636 -3.696 1.00 91.25 90 ILE A C 1
ATOM 696 O O . ILE A 1 90 ? 2.975 9.589 -2.837 1.00 91.25 90 ILE A O 1
ATOM 700 N N . SER A 1 91 ? 4.471 10.773 -4.036 1.00 90.12 91 SER A N 1
ATOM 701 C CA . SER A 1 91 ? 4.172 12.062 -3.403 1.00 90.12 91 SER A CA 1
ATOM 702 C C . SER A 1 91 ? 2.694 12.439 -3.561 1.00 90.12 91 SER A C 1
ATOM 704 O O . SER A 1 91 ? 2.009 12.697 -2.569 1.00 90.12 91 SER A O 1
ATOM 706 N N . GLU A 1 92 ? 2.165 12.342 -4.782 1.00 92.88 92 GLU A N 1
ATOM 707 C CA . GLU A 1 92 ? 0.760 12.618 -5.098 1.00 92.88 92 GLU A CA 1
ATOM 708 C C . GLU A 1 92 ? -0.216 11.693 -4.360 1.00 92.88 92 GLU A C 1
ATOM 710 O O . GLU A 1 92 ? -1.258 12.136 -3.866 1.00 92.88 92 GLU A O 1
ATOM 715 N N . ALA A 1 93 ? 0.094 10.397 -4.266 1.00 91.81 93 ALA A N 1
ATOM 716 C CA . ALA A 1 93 ? -0.739 9.444 -3.540 1.00 91.81 93 ALA A CA 1
ATOM 717 C C . ALA A 1 93 ? -0.779 9.759 -2.035 1.00 91.81 93 ALA A C 1
ATOM 719 O O . ALA A 1 93 ? -1.860 9.779 -1.435 1.00 91.81 93 ALA A O 1
ATOM 720 N N . LEU A 1 94 ? 0.374 10.071 -1.435 1.00 88.56 94 LEU A N 1
ATOM 721 C CA . LEU A 1 94 ? 0.476 10.435 -0.019 1.00 88.56 94 LEU A CA 1
ATOM 722 C C . LEU A 1 94 ? -0.230 11.760 0.294 1.00 88.56 94 LEU A C 1
ATOM 724 O O . LEU A 1 94 ? -0.912 11.857 1.321 1.00 88.56 94 LEU A O 1
ATOM 728 N N . GLU A 1 95 ? -0.127 12.762 -0.585 1.00 87.56 95 GLU A N 1
ATOM 729 C CA . GLU A 1 95 ? -0.857 14.029 -0.450 1.00 87.56 95 GLU A CA 1
ATOM 730 C C . GLU A 1 95 ? -2.373 13.783 -0.424 1.00 87.56 95 GLU A C 1
ATOM 732 O O . GLU A 1 95 ? -3.088 14.307 0.435 1.00 87.56 95 GLU A O 1
ATOM 737 N N . LYS A 1 96 ? -2.856 12.873 -1.281 1.00 86.62 96 LYS A N 1
ATOM 738 C CA . LYS A 1 96 ? -4.262 12.432 -1.335 1.00 86.62 96 LYS A CA 1
ATOM 739 C C . LYS A 1 96 ? -4.641 11.424 -0.246 1.00 86.62 96 LYS A C 1
ATOM 741 O O . LYS A 1 96 ? -5.731 10.857 -0.302 1.00 86.62 96 LYS A O 1
ATOM 746 N N . LYS A 1 97 ? -3.775 11.220 0.753 1.00 85.81 97 LYS A N 1
ATOM 747 C CA . LYS A 1 97 ? -3.979 10.326 1.906 1.00 85.81 97 LYS A CA 1
ATOM 748 C C . LYS A 1 97 ? -4.228 8.866 1.522 1.00 85.81 97 LYS A C 1
ATOM 750 O O . LYS A 1 97 ? -4.937 8.153 2.231 1.00 85.81 97 LYS A O 1
ATOM 755 N N . LYS A 1 98 ? -3.623 8.411 0.427 1.00 90.56 98 LYS A N 1
ATOM 756 C CA . LYS A 1 98 ? -3.709 7.020 -0.023 1.00 90.56 98 LYS A CA 1
ATOM 757 C C . LYS A 1 98 ? -2.553 6.216 0.562 1.00 90.56 98 LYS A C 1
ATOM 759 O O . LYS A 1 98 ? -1.418 6.688 0.506 1.00 90.56 98 LYS A O 1
ATOM 764 N N . PRO A 1 99 ? -2.808 5.029 1.137 1.00 93.00 99 PRO A N 1
ATOM 765 C CA . PRO A 1 99 ? -1.745 4.102 1.494 1.00 93.00 99 PRO A CA 1
ATOM 766 C C . PRO A 1 99 ? -0.883 3.754 0.275 1.00 93.00 99 PRO A C 1
ATOM 768 O O . PRO A 1 99 ? -1.409 3.492 -0.808 1.00 93.00 99 PRO A O 1
ATOM 771 N N . VAL A 1 100 ? 0.431 3.728 0.474 1.00 93.75 100 VAL A N 1
ATOM 772 C CA . VAL A 1 100 ? 1.437 3.454 -0.552 1.00 93.75 100 VAL A CA 1
ATOM 773 C C . VAL A 1 100 ? 2.318 2.294 -0.107 1.00 93.75 100 VAL A C 1
ATOM 775 O O . VAL A 1 100 ? 2.981 2.398 0.921 1.00 93.75 100 VAL A O 1
ATOM 778 N N . LEU A 1 101 ? 2.368 1.218 -0.885 1.00 94.56 101 LEU A N 1
ATOM 779 C CA . LEU A 1 101 ? 3.347 0.142 -0.730 1.00 94.56 101 LEU A CA 1
ATOM 780 C C . LEU A 1 101 ? 4.469 0.340 -1.743 1.00 94.56 101 LEU A C 1
ATOM 782 O O . LEU A 1 101 ? 4.223 0.262 -2.943 1.00 94.56 101 LEU A O 1
ATOM 786 N N . ALA A 1 102 ? 5.687 0.565 -1.261 1.00 92.56 102 ALA A N 1
ATOM 787 C CA . ALA A 1 102 ? 6.866 0.727 -2.104 1.00 92.56 102 ALA A CA 1
ATOM 788 C C . ALA A 1 102 ? 7.767 -0.508 -1.966 1.00 92.56 102 ALA A C 1
ATOM 790 O O . ALA A 1 102 ? 8.376 -0.729 -0.921 1.00 92.56 102 ALA A O 1
ATOM 791 N N . LEU A 1 103 ? 7.801 -1.336 -3.007 1.00 92.00 103 LEU A N 1
ATOM 792 C CA . LEU A 1 103 ? 8.504 -2.615 -3.059 1.00 92.00 103 LEU A CA 1
ATOM 793 C C . LEU A 1 103 ? 9.892 -2.441 -3.677 1.00 92.00 103 LEU A C 1
ATOM 795 O O . LEU A 1 103 ? 10.008 -1.907 -4.777 1.00 92.00 103 LEU A O 1
ATOM 799 N N . PHE A 1 104 ? 10.932 -2.950 -3.022 1.00 89.88 104 PHE A N 1
ATOM 800 C CA . PHE A 1 104 ? 12.292 -2.990 -3.569 1.00 89.88 104 PHE A CA 1
ATOM 801 C C . PHE A 1 104 ? 12.973 -4.329 -3.278 1.00 89.88 104 PHE A C 1
ATOM 803 O O . PHE A 1 104 ? 12.723 -4.953 -2.250 1.00 89.88 104 PHE A O 1
ATOM 810 N N . THR A 1 105 ? 13.820 -4.805 -4.186 1.00 87.25 105 THR A N 1
ATOM 811 C CA . THR A 1 105 ? 14.540 -6.070 -4.005 1.00 87.25 105 THR A CA 1
ATOM 812 C C . THR A 1 105 ? 15.730 -5.917 -3.070 1.00 87.25 105 THR A C 1
ATOM 814 O O . THR A 1 105 ? 16.371 -4.867 -3.037 1.00 87.25 105 THR A O 1
ATOM 817 N N . THR A 1 106 ? 16.100 -7.006 -2.395 1.00 73.75 106 THR A N 1
ATOM 818 C CA . THR A 1 106 ? 17.374 -7.114 -1.671 1.00 73.75 106 THR A CA 1
ATOM 819 C C . THR A 1 106 ? 18.539 -6.630 -2.542 1.00 73.75 106 THR A C 1
ATOM 821 O O . THR A 1 106 ? 18.667 -7.046 -3.695 1.00 73.75 106 THR A O 1
ATOM 824 N N . ASN A 1 107 ? 19.383 -5.753 -1.990 1.00 67.00 107 ASN A N 1
ATOM 825 C CA . ASN A 1 107 ? 20.518 -5.097 -2.663 1.00 67.00 107 ASN A CA 1
ATOM 826 C C . ASN A 1 107 ? 20.170 -4.055 -3.747 1.00 67.00 107 ASN A C 1
ATOM 828 O O . ASN A 1 107 ? 21.032 -3.721 -4.558 1.00 67.00 107 ASN A O 1
ATOM 832 N N . SER A 1 108 ? 18.948 -3.516 -3.788 1.00 68.12 108 SER A N 1
ATOM 833 C CA . SER A 1 108 ? 18.663 -2.333 -4.614 1.00 68.12 108 SER A CA 1
ATOM 834 C C . SER A 1 108 ? 19.364 -1.087 -4.063 1.00 68.12 108 SER A C 1
ATOM 836 O O . SER A 1 108 ? 19.389 -0.901 -2.845 1.00 68.12 108 SER A O 1
ATOM 838 N N . GLU A 1 109 ? 19.806 -0.181 -4.939 1.00 65.62 109 GLU A N 1
ATOM 839 C CA . GLU A 1 109 ? 20.360 1.139 -4.570 1.00 65.62 109 GLU A CA 1
ATOM 840 C C . GLU A 1 109 ? 19.397 1.969 -3.696 1.00 65.62 109 GLU A C 1
ATOM 842 O O . GLU A 1 109 ? 19.817 2.827 -2.927 1.00 65.62 109 GLU A O 1
ATOM 847 N N . THR A 1 110 ? 18.100 1.668 -3.763 1.00 66.44 110 THR A N 1
ATOM 848 C CA . THR A 1 110 ? 17.005 2.394 -3.103 1.00 66.44 110 THR A CA 1
ATOM 849 C C . THR A 1 110 ? 16.719 1.928 -1.662 1.00 66.44 110 THR A C 1
ATOM 851 O O . THR A 1 110 ? 15.870 2.504 -0.982 1.00 66.44 110 THR A O 1
ATOM 854 N N . SER A 1 111 ? 17.417 0.900 -1.159 1.00 62.94 111 SER A N 1
ATOM 855 C CA . SER A 1 111 ? 17.136 0.294 0.158 1.00 62.94 111 SER A CA 1
ATOM 856 C C . SER A 1 111 ? 17.422 1.230 1.340 1.00 62.94 111 SER A C 1
ATOM 858 O O . SER A 1 111 ? 16.676 1.233 2.319 1.00 62.94 111 SER A O 1
ATOM 860 N N . LEU A 1 112 ? 18.465 2.061 1.234 1.00 54.88 112 LEU A N 1
ATOM 861 C CA . LEU A 1 112 ? 18.868 3.020 2.270 1.00 54.88 112 LEU A CA 1
ATOM 862 C C . LEU A 1 112 ? 17.906 4.212 2.368 1.00 54.88 112 LEU A C 1
ATOM 864 O O . LEU A 1 112 ? 17.578 4.655 3.467 1.00 54.88 112 LEU A O 1
ATOM 868 N N . GLU A 1 113 ? 17.413 4.708 1.235 1.00 63.47 113 GLU A N 1
ATOM 869 C CA . GLU A 1 113 ? 16.521 5.873 1.191 1.00 63.47 113 GLU A CA 1
ATOM 870 C C . GLU A 1 113 ? 15.108 5.516 1.658 1.00 63.47 113 GLU A C 1
ATOM 872 O O . GLU A 1 113 ? 14.476 6.273 2.394 1.00 63.47 113 GLU A O 1
ATOM 877 N N . ALA A 1 114 ? 14.622 4.325 1.295 1.00 61.53 114 ALA A N 1
ATOM 878 C CA . ALA A 1 114 ? 13.280 3.872 1.634 1.00 61.53 114 ALA A CA 1
ATOM 879 C C . ALA A 1 114 ? 13.043 3.783 3.156 1.00 61.53 114 ALA A C 1
ATOM 881 O O . ALA A 1 114 ? 11.949 4.107 3.619 1.00 61.53 114 ALA A O 1
ATOM 882 N N . GLY A 1 115 ? 14.062 3.405 3.940 1.00 60.03 115 GLY A N 1
ATOM 883 C CA . GLY A 1 115 ? 13.976 3.336 5.403 1.00 60.03 115 GLY A CA 1
ATOM 884 C C . GLY A 1 115 ? 13.755 4.698 6.069 1.00 60.03 115 GLY A C 1
ATOM 885 O O . GLY A 1 115 ? 12.928 4.806 6.970 1.00 60.03 115 GLY A O 1
ATOM 886 N N . VAL A 1 116 ? 14.408 5.754 5.574 1.00 60.31 116 VAL A N 1
ATOM 887 C CA . VAL A 1 116 ? 14.299 7.115 6.134 1.00 60.31 116 VAL A CA 1
ATOM 888 C C . VAL A 1 116 ? 12.877 7.668 5.997 1.00 60.31 116 VAL A C 1
ATOM 890 O O . VAL A 1 116 ? 12.363 8.317 6.903 1.00 60.31 116 VAL A O 1
ATOM 893 N N . TYR A 1 117 ? 12.199 7.391 4.882 1.00 61.28 117 TYR A N 1
ATOM 894 C CA . TYR A 1 117 ? 10.847 7.905 4.641 1.00 61.28 117 TYR A CA 1
ATOM 895 C C . TYR A 1 117 ? 9.744 7.141 5.392 1.00 61.28 117 TYR A C 1
ATOM 897 O O . TYR A 1 117 ? 8.643 7.678 5.551 1.00 61.28 117 TYR A O 1
ATOM 905 N N . ALA A 1 118 ? 10.012 5.916 5.863 1.00 63.34 118 ALA A N 1
ATOM 906 C CA . ALA A 1 118 ? 9.039 5.091 6.584 1.00 63.34 118 ALA A CA 1
ATOM 907 C C . ALA A 1 118 ? 8.574 5.752 7.893 1.00 63.34 118 ALA A C 1
ATOM 909 O O . ALA A 1 118 ? 7.381 5.756 8.204 1.00 63.34 118 ALA A O 1
ATOM 910 N N . ASP A 1 119 ? 9.509 6.363 8.620 1.00 62.38 119 ASP A N 1
ATOM 911 C CA . ASP A 1 119 ? 9.268 6.907 9.960 1.00 62.38 119 ASP A CA 1
ATOM 912 C C . ASP A 1 119 ? 8.482 8.226 9.938 1.00 62.38 119 ASP A C 1
ATOM 914 O O . ASP A 1 119 ? 7.874 8.628 10.931 1.00 62.38 119 ASP A O 1
ATOM 918 N N . HIS A 1 120 ? 8.431 8.896 8.784 1.00 66.75 120 HIS A N 1
ATOM 919 C CA . HIS A 1 120 ? 7.809 10.211 8.649 1.00 66.75 120 HIS A CA 1
ATOM 920 C C . HIS A 1 120 ? 6.360 10.175 8.147 1.00 66.75 120 HIS A C 1
ATOM 922 O O . HIS A 1 120 ? 5.659 11.187 8.244 1.00 66.75 120 HIS A O 1
ATOM 928 N N . ASN A 1 121 ? 5.869 9.045 7.619 1.00 74.69 121 ASN A N 1
ATOM 929 C CA . ASN A 1 121 ? 4.504 8.963 7.098 1.00 74.69 121 ASN A CA 1
ATOM 930 C C . ASN A 1 121 ? 3.853 7.590 7.312 1.00 74.69 121 ASN A C 1
ATOM 932 O O . ASN A 1 121 ? 4.157 6.622 6.627 1.00 74.69 121 ASN A O 1
ATOM 936 N N . SER A 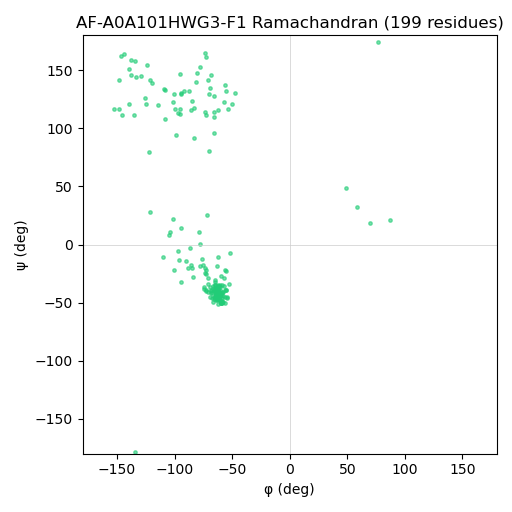1 122 ? 2.836 7.537 8.179 1.00 80.81 122 SER A N 1
ATOM 937 C CA . SER A 1 122 ? 2.086 6.305 8.491 1.00 80.81 122 SER A CA 1
ATOM 938 C C . SER A 1 122 ? 1.338 5.667 7.306 1.00 80.81 122 SER A C 1
ATOM 940 O O . SER A 1 122 ? 0.791 4.567 7.443 1.00 80.81 122 SER A O 1
ATOM 942 N N . LEU A 1 123 ? 1.232 6.357 6.168 1.00 85.25 123 LEU A N 1
ATOM 943 C CA . LEU A 1 123 ? 0.636 5.845 4.932 1.00 85.25 123 LEU A CA 1
ATOM 944 C C . LEU A 1 123 ? 1.679 5.320 3.943 1.00 85.25 123 LEU A C 1
ATOM 946 O O . LEU A 1 123 ? 1.283 4.756 2.929 1.00 85.25 123 LEU A O 1
ATOM 950 N N . PHE A 1 124 ? 2.971 5.471 4.226 1.00 89.06 124 PHE A N 1
ATOM 951 C CA . PHE A 1 124 ? 4.054 4.993 3.379 1.00 89.06 124 PHE A CA 1
ATOM 952 C C . PHE A 1 124 ? 4.639 3.693 3.944 1.00 89.06 124 PHE A C 1
ATOM 954 O O . PHE A 1 124 ? 5.072 3.631 5.091 1.00 89.06 124 PHE A O 1
ATOM 961 N N . PHE A 1 125 ? 4.626 2.632 3.140 1.00 90.69 125 PHE A N 1
ATOM 962 C CA . PHE A 1 125 ? 5.050 1.289 3.528 1.00 90.69 125 PHE A CA 1
ATOM 963 C C . PHE A 1 125 ? 6.174 0.814 2.603 1.00 90.69 125 PHE A C 1
ATOM 965 O O . PHE A 1 125 ? 5.926 0.043 1.678 1.00 90.69 125 PHE A O 1
ATOM 972 N N . PRO A 1 126 ? 7.416 1.256 2.829 1.00 90.75 126 PRO A N 1
ATOM 973 C CA . PRO A 1 126 ? 8.569 0.721 2.123 1.00 90.75 126 PRO A CA 1
ATOM 974 C C . PRO A 1 126 ? 8.837 -0.707 2.603 1.00 90.75 126 PRO A C 1
ATOM 976 O O . PRO A 1 126 ? 8.856 -0.974 3.810 1.00 90.75 126 PRO A O 1
ATOM 979 N N . ARG A 1 127 ? 8.978 -1.651 1.673 1.00 91.25 127 ARG A N 1
ATOM 980 C CA . ARG A 1 127 ? 9.192 -3.066 1.977 1.00 91.25 127 ARG A CA 1
ATOM 981 C C . ARG A 1 127 ? 10.211 -3.683 1.037 1.00 91.25 127 ARG A C 1
ATOM 983 O O . ARG A 1 127 ? 10.008 -3.747 -0.175 1.00 91.25 127 ARG A O 1
ATOM 990 N N . GLU A 1 128 ? 11.270 -4.196 1.645 1.00 91.12 128 GLU A N 1
ATOM 991 C CA . GLU A 1 128 ? 12.187 -5.089 0.963 1.00 91.12 128 GLU A CA 1
ATOM 992 C C . GLU A 1 128 ? 11.488 -6.422 0.687 1.00 91.12 128 GLU A C 1
ATOM 994 O O . GLU A 1 128 ? 10.840 -6.985 1.576 1.00 91.12 128 GLU A O 1
ATOM 999 N N . TYR A 1 129 ? 11.630 -6.945 -0.528 1.00 91.56 129 TYR A N 1
ATOM 1000 C CA . TYR A 1 129 ? 11.075 -8.239 -0.890 1.00 91.56 129 TYR A CA 1
ATOM 1001 C C . TYR A 1 129 ? 12.053 -9.126 -1.658 1.00 91.56 129 TYR A C 1
ATOM 1003 O O . TYR A 1 129 ? 12.993 -8.696 -2.328 1.00 91.56 129 TYR A O 1
ATOM 1011 N N . ASN A 1 130 ? 11.748 -10.412 -1.587 1.00 90.88 130 ASN A N 1
ATOM 1012 C CA . ASN A 1 130 ? 12.234 -11.471 -2.445 1.00 90.88 130 ASN A CA 1
ATOM 1013 C C . ASN A 1 130 ? 11.033 -12.350 -2.845 1.00 90.88 130 ASN A C 1
ATOM 1015 O O . ASN A 1 130 ? 9.891 -12.096 -2.457 1.00 90.88 130 ASN A O 1
ATOM 1019 N N . ARG A 1 131 ? 11.272 -13.407 -3.623 1.00 87.06 131 ARG A N 1
ATOM 1020 C CA . ARG A 1 131 ? 10.195 -14.296 -4.096 1.00 87.06 131 ARG A CA 1
ATOM 1021 C C . ARG A 1 131 ? 9.408 -14.978 -2.972 1.00 87.06 131 ARG A C 1
ATOM 1023 O O . ARG A 1 131 ? 8.246 -15.310 -3.163 1.00 87.06 131 ARG A O 1
ATOM 1030 N N . ASN A 1 132 ? 10.020 -15.183 -1.808 1.00 90.75 132 ASN A N 1
ATOM 1031 C CA . ASN A 1 132 ? 9.417 -15.959 -0.727 1.00 90.75 132 ASN A CA 1
ATOM 1032 C C . ASN A 1 132 ? 8.472 -15.117 0.140 1.00 90.75 132 ASN A C 1
ATOM 1034 O O . ASN A 1 132 ? 7.529 -15.665 0.701 1.00 90.75 132 ASN A O 1
ATOM 1038 N N . ASN A 1 133 ? 8.702 -13.804 0.246 1.00 93.69 133 ASN A N 1
ATOM 1039 C CA . ASN A 1 133 ? 7.929 -12.922 1.130 1.00 93.69 133 ASN A CA 1
ATOM 1040 C C . ASN A 1 133 ? 7.010 -11.934 0.388 1.00 93.69 133 ASN A C 1
ATOM 1042 O O . ASN A 1 133 ? 6.148 -11.323 1.018 1.00 93.69 133 ASN A O 1
ATOM 1046 N N . LEU A 1 134 ? 7.142 -11.791 -0.938 1.00 93.56 134 LEU A N 1
ATOM 1047 C CA . LEU A 1 134 ? 6.368 -10.825 -1.725 1.00 93.56 134 LEU A CA 1
ATOM 1048 C C . LEU A 1 134 ? 4.854 -10.983 -1.524 1.00 93.56 134 LEU A C 1
ATOM 1050 O O . LEU A 1 134 ? 4.145 -10.004 -1.291 1.00 93.56 134 LEU A O 1
ATOM 1054 N N . ALA A 1 135 ? 4.359 -12.221 -1.580 1.00 94.75 135 ALA A N 1
ATOM 1055 C CA . ALA A 1 135 ? 2.935 -12.505 -1.426 1.00 94.75 135 ALA A CA 1
ATOM 1056 C C . ALA A 1 135 ? 2.401 -12.106 -0.042 1.00 94.75 135 ALA A C 1
ATOM 1058 O O . ALA A 1 135 ? 1.311 -11.544 0.063 1.00 94.75 135 ALA A O 1
ATOM 1059 N N . GLU A 1 136 ? 3.173 -12.368 1.010 1.00 95.88 136 GLU A N 1
ATOM 1060 C CA . GLU A 1 136 ? 2.810 -12.016 2.381 1.00 95.88 136 GLU A CA 1
ATOM 1061 C C . GLU A 1 136 ? 2.794 -10.496 2.577 1.00 95.88 136 GLU A C 1
ATOM 1063 O O . GLU A 1 136 ? 1.804 -9.955 3.070 1.00 95.88 136 GLU A O 1
ATOM 1068 N N . ILE A 1 137 ? 3.824 -9.796 2.092 1.00 95.62 137 ILE A N 1
ATOM 1069 C CA . ILE A 1 137 ? 3.929 -8.333 2.161 1.00 95.62 137 ILE A CA 1
ATOM 1070 C C . ILE A 1 137 ? 2.715 -7.658 1.511 1.00 95.62 137 ILE A C 1
ATOM 1072 O O . ILE A 1 137 ? 2.085 -6.784 2.115 1.00 95.62 137 ILE A O 1
ATOM 1076 N N . VAL A 1 138 ? 2.368 -8.067 0.285 1.00 95.00 138 VAL A N 1
ATOM 1077 C CA . VAL A 1 138 ? 1.232 -7.497 -0.452 1.00 95.00 138 VAL A CA 1
ATOM 1078 C C . VAL A 1 138 ? -0.078 -7.764 0.292 1.00 95.00 138 VAL A C 1
ATOM 1080 O O . VAL A 1 138 ? -0.875 -6.844 0.491 1.00 95.00 138 VAL A O 1
ATOM 1083 N N . LYS A 1 139 ? -0.280 -8.991 0.780 1.00 94.06 139 LYS A N 1
ATOM 1084 C CA . LYS A 1 139 ? -1.475 -9.375 1.539 1.00 94.06 139 LYS A CA 1
ATOM 1085 C C . LYS A 1 139 ? -1.635 -8.571 2.829 1.00 94.06 139 LYS A C 1
ATOM 1087 O O . LYS A 1 139 ? -2.725 -8.076 3.131 1.00 94.06 139 LYS A O 1
ATOM 1092 N N . GLU A 1 140 ? -0.562 -8.406 3.598 1.00 93.12 140 GLU A N 1
ATOM 1093 C CA . GLU A 1 140 ? -0.586 -7.591 4.812 1.00 93.12 140 GLU A CA 1
ATOM 1094 C C . GLU A 1 140 ? -0.935 -6.131 4.522 1.00 93.12 140 GLU A C 1
ATOM 1096 O O . GLU A 1 140 ? -1.723 -5.519 5.254 1.00 93.12 140 GLU A O 1
ATOM 1101 N N . PHE A 1 141 ? -0.357 -5.571 3.458 1.00 93.94 141 PHE A N 1
ATOM 1102 C CA . PHE A 1 141 ? -0.609 -4.199 3.044 1.00 93.94 141 PHE A CA 1
ATOM 1103 C C . PHE A 1 141 ? -2.064 -3.981 2.622 1.00 93.94 141 PHE A C 1
ATOM 1105 O O . PHE A 1 141 ? -2.682 -3.009 3.064 1.00 93.94 141 PHE A O 1
ATOM 1112 N N . ILE A 1 142 ? -2.641 -4.901 1.845 1.00 92.06 142 ILE A N 1
ATOM 1113 C CA . ILE A 1 142 ? -4.058 -4.868 1.454 1.00 92.06 142 ILE A CA 1
ATOM 1114 C C . ILE A 1 142 ? -4.937 -4.883 2.706 1.00 92.06 142 ILE A C 1
ATOM 1116 O O . ILE A 1 142 ? -5.748 -3.978 2.898 1.00 92.06 142 ILE A O 1
ATOM 1120 N N . LYS A 1 143 ? -4.703 -5.819 3.635 1.00 88.56 143 LYS A N 1
ATOM 1121 C CA . LYS A 1 143 ? -5.462 -5.909 4.895 1.00 88.56 143 LYS A CA 1
ATOM 1122 C C . LYS A 1 143 ? -5.326 -4.650 5.762 1.00 88.56 143 LYS A C 1
ATOM 1124 O O . LYS A 1 143 ? -6.253 -4.263 6.476 1.00 88.56 143 LYS A O 1
ATOM 1129 N N . LYS A 1 144 ? -4.151 -4.011 5.784 1.00 85.75 144 LYS A N 1
ATOM 1130 C CA . LYS A 1 144 ? -3.947 -2.718 6.468 1.00 85.75 144 LYS A CA 1
ATOM 1131 C C . LYS A 1 144 ? -4.708 -1.592 5.767 1.00 85.75 144 LYS A C 1
ATOM 1133 O O . LYS A 1 144 ? -5.304 -0.759 6.442 1.00 85.75 144 LYS A O 1
ATOM 1138 N N . SER A 1 145 ? -4.730 -1.593 4.442 1.00 86.81 145 SER A N 1
ATOM 1139 C CA . SER A 1 145 ? -5.373 -0.561 3.631 1.00 86.81 145 SER A CA 1
ATOM 1140 C C . SER A 1 145 ? -6.897 -0.635 3.667 1.00 86.81 145 SER A C 1
ATOM 1142 O O . SER A 1 145 ? -7.541 0.398 3.831 1.00 86.81 145 SER A O 1
ATOM 1144 N N . GLU A 1 146 ? -7.479 -1.838 3.644 1.00 81.75 146 GLU A N 1
ATOM 1145 C CA . GLU A 1 146 ? -8.919 -2.051 3.862 1.00 81.75 146 GLU A CA 1
ATOM 1146 C C . GLU A 1 146 ? -9.372 -1.450 5.206 1.00 81.75 146 GLU A C 1
ATOM 1148 O O . GLU A 1 146 ? -10.425 -0.822 5.290 1.00 81.75 146 GLU A O 1
ATOM 1153 N N . ARG A 1 147 ? -8.541 -1.571 6.252 1.00 69.19 147 ARG A N 1
ATOM 1154 C CA .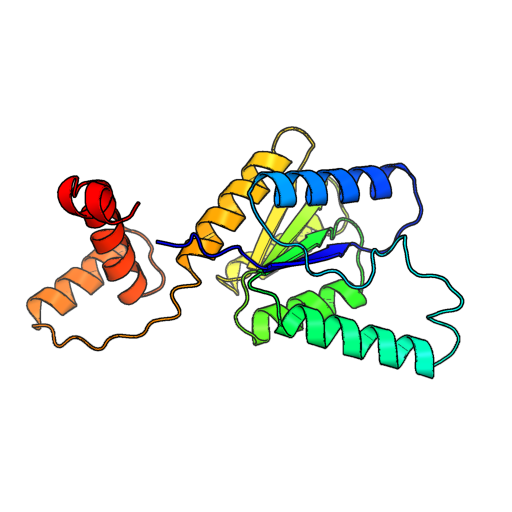 ARG A 1 147 ? -8.795 -0.978 7.577 1.00 69.19 147 ARG A CA 1
ATOM 1155 C C . ARG A 1 147 ? -8.621 0.540 7.622 1.00 69.19 147 ARG A C 1
ATOM 1157 O O . ARG A 1 147 ? -9.207 1.173 8.488 1.00 69.19 147 ARG A O 1
ATOM 1164 N N . LYS A 1 148 ? -7.819 1.135 6.735 1.00 63.91 148 LYS A N 1
ATOM 1165 C CA . LYS A 1 148 ? -7.625 2.596 6.662 1.00 63.91 148 LYS A CA 1
ATOM 1166 C C . LYS A 1 148 ? -8.645 3.288 5.757 1.00 63.91 148 LYS A C 1
ATOM 1168 O O . LYS A 1 148 ? -8.910 4.470 5.953 1.00 63.91 148 LYS A O 1
ATOM 1173 N N . ALA A 1 149 ? -9.286 2.558 4.844 1.00 56.38 149 ALA A N 1
ATOM 1174 C CA . ALA A 1 149 ? -10.396 3.029 4.014 1.00 56.38 149 ALA A CA 1
ATOM 1175 C C . ALA A 1 149 ? -11.722 3.218 4.795 1.00 56.38 149 ALA A C 1
ATOM 1177 O O . ALA A 1 149 ? -12.807 3.153 4.216 1.00 56.38 149 ALA A O 1
ATOM 1178 N N . LEU A 1 150 ? -11.666 3.466 6.112 1.00 54.34 150 LEU A N 1
ATOM 1179 C CA . LEU A 1 150 ? -12.823 3.792 6.951 1.00 54.34 150 LEU A CA 1
ATOM 1180 C C . LEU A 1 150 ? -13.330 5.199 6.598 1.00 54.34 150 LEU A C 1
ATOM 1182 O O . LEU A 1 150 ? -13.030 6.197 7.249 1.00 54.34 150 LEU A O 1
ATOM 1186 N N . THR A 1 151 ? -14.093 5.274 5.510 1.00 51.72 151 THR A N 1
ATOM 1187 C CA . THR A 1 151 ? -14.621 6.512 4.917 1.00 51.72 151 THR A CA 1
ATOM 1188 C C . THR A 1 151 ? -15.799 7.108 5.686 1.00 51.72 151 THR A C 1
ATOM 1190 O O . THR A 1 151 ? -16.176 8.256 5.445 1.00 51.72 151 THR A O 1
ATOM 1193 N N . LYS A 1 152 ? -16.390 6.366 6.629 1.00 59.53 152 LYS A N 1
ATOM 1194 C CA . LYS A 1 152 ? -17.556 6.815 7.396 1.00 59.53 152 LYS A CA 1
ATOM 1195 C C . LYS A 1 152 ? -17.122 7.433 8.720 1.00 59.53 152 LYS A C 1
ATOM 1197 O O . LYS A 1 152 ? -16.640 6.743 9.613 1.00 59.53 152 LYS A O 1
ATOM 1202 N N . ARG A 1 153 ? -17.322 8.747 8.842 1.00 63.00 153 ARG A N 1
ATOM 1203 C CA . ARG A 1 153 ? -17.169 9.475 10.105 1.00 63.00 153 ARG A CA 1
ATOM 1204 C C . ARG A 1 153 ? -18.483 9.427 10.872 1.00 63.00 153 ARG A C 1
ATOM 1206 O O . ARG A 1 153 ? -19.530 9.729 10.309 1.00 63.00 153 ARG A O 1
ATOM 1213 N N . PHE A 1 154 ? -18.408 9.094 12.152 1.00 72.50 154 PHE A N 1
ATOM 1214 C CA . PHE A 1 154 ? -19.501 9.284 13.095 1.00 72.50 154 PHE A CA 1
ATOM 1215 C C . PHE A 1 154 ? -18.965 10.022 14.321 1.00 72.50 154 PHE A C 1
ATOM 1217 O O . PHE A 1 154 ? -17.804 9.855 14.697 1.00 72.50 154 PHE A O 1
ATOM 1224 N N . THR A 1 155 ? -19.795 10.883 14.899 1.00 82.75 155 THR A N 1
ATOM 1225 C CA . THR A 1 155 ? -19.445 11.674 16.082 1.00 82.75 155 THR A CA 1
ATOM 1226 C C . THR A 1 155 ? -20.067 11.018 17.304 1.00 82.75 155 THR A C 1
ATOM 1228 O O . THR A 1 155 ? -21.268 10.758 17.317 1.00 82.75 155 THR A O 1
ATOM 1231 N N . VAL A 1 156 ? -19.264 10.786 18.339 1.00 85.38 156 VAL A N 1
ATOM 1232 C CA . VAL A 1 156 ? -19.708 10.225 19.621 1.00 85.38 156 VAL A CA 1
ATOM 1233 C C . VAL A 1 156 ? -19.368 11.204 20.734 1.00 85.38 156 VAL A C 1
ATOM 1235 O O . VAL A 1 156 ? -18.309 11.828 20.712 1.00 85.38 156 VAL A O 1
ATOM 1238 N N . ARG A 1 157 ? -20.265 11.329 21.715 1.00 92.44 157 ARG A N 1
ATOM 1239 C CA . ARG A 1 157 ? -19.970 11.984 22.993 1.00 92.44 157 ARG A CA 1
ATOM 1240 C C . ARG A 1 157 ? -19.549 10.916 23.993 1.00 92.44 157 ARG A C 1
ATOM 1242 O O . ARG A 1 157 ? -20.238 9.910 24.127 1.00 92.44 157 ARG A O 1
ATOM 1249 N N . VAL A 1 158 ? -18.429 11.137 24.666 1.00 92.06 158 VAL A N 1
ATOM 1250 C CA . VAL A 1 158 ? -17.855 10.207 25.644 1.00 92.06 158 VAL A CA 1
ATOM 1251 C C . VAL A 1 158 ? -17.660 10.916 26.979 1.00 92.06 158 VAL A C 1
ATOM 1253 O O . VAL A 1 158 ? -17.528 12.139 27.009 1.00 92.06 158 VAL A O 1
ATOM 1256 N N . SER A 1 159 ? -17.663 10.158 28.074 1.00 95.25 159 SER A N 1
ATOM 1257 C CA . SER A 1 159 ? -17.296 10.672 29.396 1.00 95.25 159 SER A CA 1
ATOM 1258 C C . SER A 1 159 ? -15.781 10.890 29.511 1.00 95.25 159 SER A C 1
ATOM 1260 O O . SER A 1 159 ? -15.002 10.351 28.718 1.00 95.25 159 SER A O 1
ATOM 1262 N N . GLU A 1 160 ? -15.352 11.636 30.533 1.00 95.56 160 GLU A N 1
AT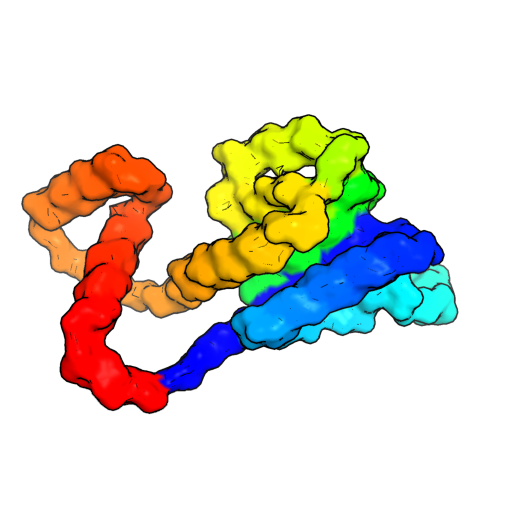OM 1263 C CA . GLU A 1 160 ? -13.928 11.846 30.850 1.00 95.56 160 GLU A CA 1
ATOM 1264 C C . GLU A 1 160 ? -13.184 10.530 31.131 1.00 95.56 160 GLU A C 1
ATOM 1266 O O . GLU A 1 160 ? -12.020 10.363 30.753 1.00 95.56 160 GLU A O 1
ATOM 1271 N N . GLU A 1 161 ? -13.867 9.566 31.753 1.00 96.62 161 GLU A N 1
ATOM 1272 C CA . GLU A 1 161 ? -13.328 8.233 32.026 1.00 96.62 161 GLU A CA 1
ATOM 1273 C C . GLU A 1 161 ? -13.026 7.475 30.727 1.00 96.62 161 GLU A C 1
ATOM 1275 O O . GLU A 1 161 ? -11.916 6.972 30.543 1.00 96.62 161 GLU A O 1
ATOM 1280 N N . ILE A 1 162 ? -13.972 7.467 29.778 1.00 94.25 162 ILE A N 1
ATOM 1281 C CA . ILE A 1 162 ? -13.778 6.836 28.466 1.00 94.25 162 ILE A CA 1
ATOM 1282 C C . ILE A 1 162 ? -12.648 7.540 27.708 1.00 94.25 162 ILE A C 1
ATOM 1284 O O . ILE A 1 162 ? -11.804 6.876 27.106 1.00 94.25 162 ILE A O 1
ATOM 1288 N N . GLU A 1 163 ? -12.578 8.874 27.749 1.00 93.94 163 GLU A N 1
ATOM 1289 C CA . GLU A 1 163 ? -11.489 9.613 27.105 1.00 93.94 163 GLU A CA 1
ATOM 1290 C C . GLU A 1 163 ? -10.116 9.219 27.676 1.00 93.94 163 GLU A C 1
ATOM 1292 O O . GLU A 1 163 ? -9.162 8.985 26.923 1.00 93.94 163 GLU A O 1
ATOM 1297 N N . SER A 1 164 ? -10.017 9.116 29.001 1.00 96.06 164 SER A N 1
ATOM 1298 C CA . SER A 1 164 ? -8.795 8.713 29.700 1.00 96.06 164 SER A CA 1
ATOM 1299 C C . SER A 1 164 ? -8.404 7.276 29.360 1.00 96.06 164 SER A C 1
ATOM 1301 O O . SER A 1 164 ? -7.238 7.003 29.061 1.00 96.06 164 SER A O 1
ATOM 1303 N N . TYR A 1 165 ? -9.380 6.371 29.291 1.00 95.69 165 TYR A N 1
ATOM 1304 C CA . TYR A 1 165 ? -9.158 4.986 28.893 1.00 95.69 165 TYR A CA 1
ATOM 1305 C C . TYR A 1 165 ? -8.674 4.862 27.439 1.00 95.69 165 TYR A C 1
ATOM 1307 O O . TYR A 1 165 ? -7.711 4.143 27.163 1.00 95.69 165 TYR A O 1
ATOM 1315 N N . LEU A 1 166 ? -9.254 5.628 26.507 1.00 93.81 166 LEU A N 1
ATOM 1316 C CA . LEU A 1 166 ? -8.791 5.673 25.115 1.00 93.81 166 LEU A CA 1
ATOM 1317 C C . LEU A 1 166 ? -7.356 6.212 25.002 1.00 93.81 166 LEU A C 1
ATOM 1319 O O . LEU A 1 166 ? -6.581 5.712 24.186 1.00 93.81 166 LEU A O 1
ATOM 1323 N N . LYS A 1 167 ? -6.972 7.208 25.816 1.00 93.94 167 LYS A N 1
ATOM 1324 C CA . LYS A 1 167 ? -5.581 7.704 25.886 1.00 93.94 167 LYS A CA 1
ATOM 1325 C C . LYS A 1 167 ? -4.626 6.623 26.401 1.00 93.94 167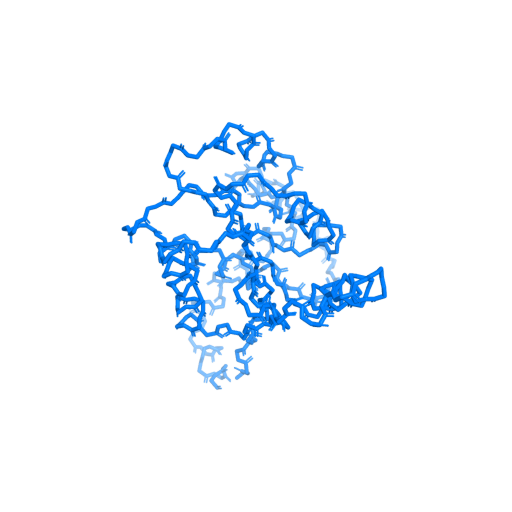 LYS A C 1
ATOM 1327 O O . LYS A 1 167 ? -3.572 6.425 25.799 1.00 93.94 167 LYS A O 1
ATOM 1332 N N . TYR A 1 168 ? -5.010 5.905 27.457 1.00 95.31 168 TYR A N 1
ATOM 1333 C CA . TYR A 1 168 ? -4.235 4.788 28.001 1.00 95.31 168 TYR A CA 1
ATOM 1334 C C . TYR A 1 168 ? -4.026 3.679 26.960 1.00 95.31 168 TYR A C 1
ATOM 1336 O O . TYR A 1 168 ? -2.891 3.278 26.709 1.00 95.31 168 TYR A O 1
ATOM 1344 N N . LEU A 1 169 ? -5.094 3.223 26.297 1.00 92.62 169 LEU A N 1
ATOM 1345 C CA . LEU A 1 169 ? -5.005 2.169 25.282 1.00 92.62 169 LEU A CA 1
ATOM 1346 C C . LEU A 1 169 ? -4.206 2.590 24.050 1.00 92.62 169 LEU A C 1
ATOM 1348 O O . LEU A 1 169 ? -3.502 1.762 23.475 1.00 92.62 169 LEU A O 1
ATOM 1352 N N . LYS A 1 170 ? -4.289 3.865 23.656 1.00 93.12 170 LYS A N 1
ATOM 1353 C CA . LYS A 1 170 ? -3.463 4.413 22.578 1.00 93.12 170 LYS A CA 1
ATOM 1354 C C . LYS A 1 170 ? -1.975 4.237 22.894 1.00 93.12 170 LYS A C 1
ATOM 1356 O O . LYS A 1 170 ? -1.244 3.734 22.051 1.00 93.12 170 LYS A O 1
ATOM 1361 N N . ALA A 1 171 ? -1.551 4.633 24.098 1.00 90.81 171 ALA A N 1
ATOM 1362 C CA . ALA A 1 171 ? -0.160 4.519 24.534 1.00 90.81 171 ALA A CA 1
ATOM 1363 C C . ALA A 1 171 ? 0.270 3.056 24.716 1.00 90.81 171 ALA A C 1
ATOM 1365 O O . ALA A 1 171 ? 1.355 2.674 24.295 1.00 90.81 171 ALA A O 1
ATOM 1366 N N . LYS A 1 172 ? -0.601 2.223 25.296 1.00 91.25 172 LYS A N 1
ATOM 1367 C CA . LYS A 1 172 ? -0.330 0.800 25.537 1.00 91.25 172 LYS A CA 1
ATOM 1368 C C . LYS A 1 172 ? -0.099 0.004 24.251 1.00 91.25 172 LYS A C 1
ATOM 1370 O O . LYS A 1 172 ? 0.728 -0.898 24.245 1.00 91.25 172 LYS A O 1
ATOM 1375 N N . ASN A 1 173 ? -0.861 0.301 23.200 1.00 80.12 173 ASN A N 1
ATOM 1376 C CA . ASN A 1 173 ? -0.853 -0.462 21.949 1.00 80.12 173 ASN A CA 1
ATOM 1377 C C . ASN A 1 173 ? -0.094 0.244 20.811 1.00 80.12 173 ASN A C 1
ATOM 1379 O O . ASN A 1 173 ? -0.232 -0.172 19.664 1.00 80.12 173 ASN A O 1
ATOM 1383 N N . ASP A 1 174 ? 0.644 1.318 21.115 1.00 83.06 174 ASP A N 1
ATOM 1384 C CA . ASP A 1 174 ? 1.387 2.140 20.147 1.00 83.06 174 ASP A CA 1
ATOM 1385 C C . ASP A 1 174 ? 0.553 2.558 18.915 1.00 83.06 174 ASP A C 1
ATOM 1387 O O . ASP A 1 174 ? 0.925 2.383 17.754 1.00 83.06 174 ASP A O 1
ATOM 1391 N N . LEU A 1 175 ? -0.655 3.074 19.169 1.00 78.69 175 LEU A N 1
ATOM 1392 C CA . LEU A 1 175 ? -1.596 3.469 18.118 1.00 78.69 175 LEU A CA 1
ATOM 1393 C C . LEU A 1 175 ? -1.497 4.963 17.792 1.00 78.69 175 LEU A C 1
ATOM 1395 O O . LEU A 1 175 ? -1.302 5.815 18.661 1.00 78.69 175 LEU A O 1
ATOM 1399 N N . SER A 1 176 ? -1.716 5.316 16.523 1.00 73.25 176 SER A N 1
ATOM 1400 C CA . SER A 1 176 ? -1.541 6.689 16.032 1.00 73.25 176 SER A CA 1
ATOM 1401 C C . SER A 1 176 ? -2.620 7.657 16.542 1.00 73.25 176 SER A C 1
ATOM 1403 O O . SER A 1 176 ? -2.328 8.820 16.845 1.00 73.25 176 SER A O 1
ATOM 1405 N N . SER A 1 177 ? -3.864 7.200 16.722 1.00 82.50 177 SER A N 1
ATOM 1406 C CA . SER A 1 177 ? -4.987 8.038 17.158 1.00 82.50 177 SER A CA 1
ATOM 1407 C C . SER A 1 177 ? -5.980 7.320 18.081 1.00 82.50 177 SER A C 1
ATOM 1409 O O . SER A 1 177 ? -6.023 6.097 18.165 1.00 82.50 177 SER A O 1
ATOM 1411 N N . ARG A 1 178 ? -6.831 8.098 18.768 1.00 84.38 178 ARG A N 1
ATOM 1412 C CA . ARG A 1 178 ? -7.946 7.553 19.569 1.00 84.38 178 ARG A CA 1
ATOM 1413 C C . ARG A 1 178 ? -8.986 6.853 18.690 1.00 84.38 178 ARG A C 1
ATOM 1415 O O . ARG A 1 178 ? -9.591 5.884 19.126 1.00 84.38 178 ARG A O 1
ATOM 1422 N N . ASN A 1 179 ? -9.159 7.310 17.449 1.00 82.25 179 ASN A N 1
ATOM 1423 C CA . ASN A 1 179 ? -10.039 6.644 16.490 1.00 82.25 179 ASN A CA 1
ATOM 1424 C C . ASN A 1 179 ? -9.515 5.252 16.133 1.00 82.25 179 ASN A C 1
ATOM 1426 O O . ASN A 1 179 ? -10.312 4.330 16.005 1.00 82.25 179 ASN A O 1
ATOM 1430 N N . ASP A 1 180 ? -8.196 5.074 16.031 1.00 79.62 180 ASP A N 1
ATOM 1431 C CA . ASP A 1 180 ? -7.610 3.752 15.783 1.00 79.62 180 ASP A CA 1
ATOM 1432 C C . ASP A 1 180 ? -7.899 2.791 16.939 1.00 79.62 180 ASP A C 1
ATOM 1434 O O . ASP A 1 180 ? -8.239 1.639 16.692 1.00 79.62 180 ASP A O 1
ATOM 1438 N N . VAL A 1 181 ? -7.860 3.279 18.188 1.00 88.06 181 VAL A N 1
ATOM 1439 C CA . VAL A 1 181 ? -8.256 2.497 19.374 1.00 88.06 181 VAL A CA 1
ATOM 1440 C C . VAL A 1 181 ? -9.715 2.053 19.270 1.00 88.06 181 VAL A C 1
ATOM 1442 O O . VAL A 1 181 ? -10.013 0.873 19.432 1.00 88.06 181 VAL A O 1
ATOM 1445 N N . VAL A 1 182 ? -10.627 2.986 18.977 1.00 88.62 182 VAL A N 1
ATOM 1446 C CA . VAL A 1 182 ? -12.063 2.691 18.837 1.00 88.62 182 VAL A CA 1
ATOM 1447 C C . VAL A 1 182 ? -12.297 1.658 17.735 1.00 88.62 182 VAL A C 1
ATOM 1449 O O . VAL A 1 182 ? -13.012 0.681 17.944 1.00 88.62 182 VAL A O 1
ATOM 1452 N N . ASN A 1 183 ? -11.654 1.833 16.582 1.00 81.50 183 ASN A N 1
ATOM 1453 C CA . ASN A 1 183 ? -11.764 0.898 15.469 1.00 81.50 183 ASN A CA 1
ATOM 1454 C C . ASN A 1 183 ? -11.215 -0.488 15.821 1.00 81.50 183 ASN A C 1
ATOM 1456 O O . ASN A 1 183 ? -11.814 -1.485 15.430 1.00 81.50 183 ASN A O 1
ATOM 1460 N N . ASP A 1 184 ? -10.096 -0.580 16.539 1.00 81.00 184 ASP A N 1
ATOM 1461 C CA . ASP A 1 184 ? -9.527 -1.864 16.956 1.00 81.00 184 ASP A CA 1
ATOM 1462 C C . ASP A 1 184 ? -10.474 -2.627 17.895 1.00 81.00 184 ASP A C 1
ATOM 1464 O O . ASP A 1 184 ? -10.736 -3.811 17.675 1.00 81.00 184 ASP A O 1
ATOM 1468 N N . ILE A 1 185 ? -11.061 -1.937 18.880 1.00 88.69 185 ILE A N 1
ATOM 1469 C CA . ILE A 1 185 ? -12.044 -2.520 19.808 1.00 88.69 185 ILE A CA 1
ATOM 1470 C C . ILE A 1 185 ? -13.286 -2.997 19.050 1.00 88.69 185 ILE A C 1
ATOM 1472 O O . ILE A 1 185 ? -13.677 -4.153 19.180 1.00 88.69 185 ILE A O 1
ATOM 1476 N N . ILE A 1 186 ? -13.878 -2.134 18.219 1.00 86.88 186 ILE A N 1
ATOM 1477 C CA . ILE A 1 186 ? -15.086 -2.476 17.455 1.00 86.88 186 ILE A CA 1
ATOM 1478 C C . ILE A 1 186 ? -14.818 -3.649 16.510 1.00 86.88 186 ILE A C 1
ATOM 1480 O O . ILE A 1 186 ? -15.649 -4.541 16.388 1.00 86.88 186 ILE A O 1
ATOM 1484 N N . ASN A 1 187 ? -13.659 -3.690 15.849 1.00 77.56 187 ASN A N 1
ATOM 1485 C CA . ASN A 1 187 ? -13.326 -4.795 14.951 1.00 77.56 187 ASN A CA 1
ATOM 1486 C C . ASN A 1 187 ? -13.184 -6.127 15.694 1.00 77.56 187 ASN A C 1
ATOM 1488 O O . ASN A 1 187 ? -13.609 -7.152 15.162 1.00 77.56 187 ASN A O 1
ATOM 1492 N N . LYS A 1 188 ? -12.610 -6.123 16.903 1.00 82.81 188 LYS A N 1
ATOM 1493 C CA . LYS A 1 188 ? -12.556 -7.316 17.760 1.00 82.81 188 LYS A CA 1
ATOM 1494 C C . LYS A 1 188 ? -13.960 -7.790 18.125 1.00 82.81 188 LYS A C 1
ATOM 1496 O O . LYS A 1 188 ? -14.234 -8.977 17.993 1.00 82.81 188 LYS A O 1
ATOM 1501 N N . GLU A 1 189 ? -14.846 -6.868 18.493 1.00 89.25 189 GLU A N 1
ATOM 1502 C CA . GLU A 1 189 ? -16.237 -7.191 18.821 1.00 89.25 189 GLU A CA 1
ATOM 1503 C C . GLU A 1 189 ? -16.988 -7.760 17.614 1.00 89.25 189 GLU A C 1
ATOM 1505 O O . GLU A 1 189 ? -17.586 -8.826 17.699 1.00 89.25 189 GLU A O 1
ATOM 1510 N N . ILE A 1 190 ? -16.863 -7.117 16.448 1.00 78.44 190 ILE A N 1
ATOM 1511 C CA . ILE A 1 190 ? -17.468 -7.588 15.197 1.00 78.44 190 ILE A CA 1
ATOM 1512 C C . ILE A 1 190 ? -17.053 -9.028 14.899 1.00 78.44 190 ILE A C 1
ATOM 1514 O O . ILE A 1 190 ? -17.897 -9.818 14.494 1.00 78.44 190 ILE A O 1
ATOM 1518 N N . ILE A 1 191 ? -15.768 -9.371 15.047 1.00 79.75 191 ILE A N 1
ATOM 1519 C CA . ILE A 1 191 ? -15.268 -10.726 14.761 1.00 79.75 191 ILE A CA 1
ATOM 1520 C C . ILE A 1 191 ? -15.922 -11.769 15.676 1.00 79.75 191 ILE A C 1
ATOM 1522 O O . ILE A 1 191 ? -16.177 -12.881 15.217 1.00 79.75 191 ILE A O 1
ATOM 1526 N N . ASN A 1 192 ? -16.203 -11.406 16.926 1.00 85.56 192 ASN A N 1
ATOM 1527 C CA . ASN A 1 192 ? -16.744 -12.314 17.934 1.00 85.56 192 ASN A CA 1
ATOM 1528 C C . ASN A 1 192 ? -18.285 -12.358 17.962 1.00 85.56 192 ASN A C 1
ATOM 1530 O O . ASN A 1 192 ? -18.849 -13.271 18.559 1.00 85.56 192 ASN A O 1
ATOM 1534 N N . ASP A 1 193 ? -18.974 -11.411 17.322 1.00 87.44 193 ASP A N 1
ATOM 1535 C CA . ASP A 1 193 ? -20.438 -11.362 17.263 1.00 87.44 193 ASP A CA 1
ATOM 1536 C C . ASP A 1 193 ? -20.993 -12.277 16.155 1.00 87.44 193 ASP A C 1
ATOM 1538 O O . ASP A 1 193 ? -21.158 -11.877 14.997 1.00 87.44 193 ASP A O 1
ATOM 1542 N N . GLU A 1 194 ? -21.305 -13.525 16.515 1.00 87.25 194 GLU A N 1
ATOM 1543 C CA . GLU A 1 194 ? -21.874 -14.528 15.602 1.00 87.25 194 GLU A CA 1
ATOM 1544 C C . GLU A 1 194 ? -23.189 -14.071 14.948 1.00 87.25 194 GLU A C 1
ATOM 1546 O O . GLU A 1 194 ? -23.426 -14.351 13.768 1.00 87.25 194 GLU A O 1
ATOM 1551 N N . GLY A 1 195 ? -24.027 -13.332 15.684 1.00 88.81 195 GLY A N 1
ATOM 1552 C CA . GLY A 1 195 ? -25.302 -12.818 15.191 1.00 88.81 195 GLY A CA 1
ATOM 1553 C C . GLY A 1 195 ? -25.094 -11.792 14.084 1.00 88.81 195 GLY A C 1
ATOM 1554 O O . GLY A 1 195 ? -25.679 -11.901 13.004 1.00 88.81 195 GLY A O 1
ATOM 1555 N N . PHE A 1 196 ? -24.187 -10.839 14.295 1.00 79.50 196 PHE A N 1
ATOM 1556 C CA . PHE A 1 196 ? -23.811 -9.883 13.260 1.00 79.50 196 PHE A CA 1
ATOM 1557 C C . PHE A 1 196 ? -23.122 -10.563 12.068 1.00 79.50 196 PHE A C 1
ATOM 1559 O O . PHE A 1 196 ? -23.407 -10.218 10.916 1.00 79.50 196 PHE A O 1
ATOM 1566 N N . GLN A 1 197 ? -22.266 -11.567 12.301 1.00 80.25 197 GLN A N 1
ATOM 1567 C CA . GLN A 1 197 ? -21.638 -12.332 11.217 1.00 80.25 197 GLN A CA 1
ATOM 1568 C C . GLN A 1 197 ? -22.660 -13.085 10.352 1.00 80.25 197 GLN A C 1
ATOM 1570 O O . GLN A 1 197 ? -22.478 -13.165 9.133 1.00 80.25 197 GLN A O 1
ATOM 1575 N N . ALA A 1 198 ? -23.745 -13.593 10.943 1.00 82.62 198 ALA A N 1
ATOM 1576 C CA . ALA A 1 198 ? -24.812 -14.273 10.211 1.00 82.62 198 ALA A CA 1
ATOM 1577 C C . ALA A 1 198 ? -25.578 -13.326 9.270 1.00 82.62 198 ALA A C 1
ATOM 1579 O O . ALA A 1 198 ? -25.903 -13.712 8.148 1.0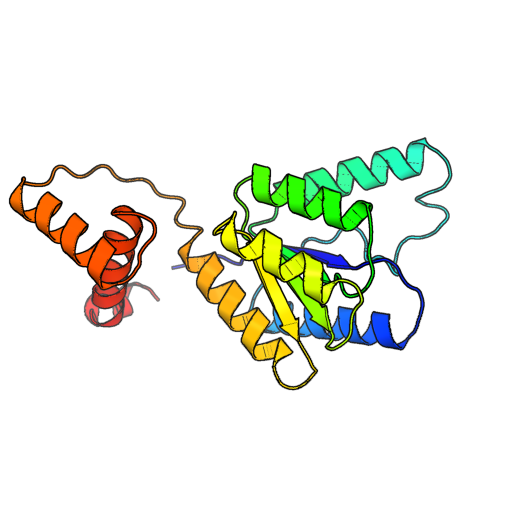0 82.62 198 ALA A O 1
ATOM 1580 N N . ILE A 1 199 ? -25.815 -12.080 9.694 1.00 81.19 199 ILE A N 1
ATOM 1581 C CA . ILE A 1 199 ? -26.590 -11.075 8.939 1.00 81.19 199 ILE A CA 1
ATOM 1582 C C . ILE A 1 199 ? -25.709 -10.326 7.919 1.00 81.19 199 ILE A C 1
ATOM 1584 O O . ILE A 1 199 ? -26.200 -9.735 6.957 1.00 81.19 199 ILE A O 1
ATOM 1588 N N . LYS A 1 200 ? -24.384 -10.331 8.108 1.00 64.00 200 LYS A N 1
ATOM 1589 C CA . LYS A 1 200 ? -23.427 -9.637 7.235 1.00 64.00 200 LYS A CA 1
ATOM 1590 C C . LYS A 1 200 ? -23.236 -10.301 5.863 1.00 64.00 200 LYS A C 1
ATOM 1592 O O . LYS A 1 200 ? -22.779 -9.595 4.955 1.00 64.00 200 LYS A O 1
ATOM 1597 N N . LYS A 1 201 ? -23.533 -11.597 5.700 1.00 47.25 201 LYS A N 1
ATOM 1598 C CA . LYS A 1 201 ? -23.438 -12.307 4.408 1.00 47.25 201 LYS A CA 1
ATOM 1599 C C . LYS A 1 201 ? -24.390 -11.674 3.391 1.00 47.25 201 LYS A C 1
ATOM 1601 O O . LYS A 1 201 ? -23.868 -11.047 2.436 1.00 47.25 201 LYS A O 1
#

Foldseek 3Di:
DDDPAFEEEEAEDQDDDPVVVVVSVVLVVLSVVLRHHYQYPDYSHRPPVVCCPDPVSVVVNLVSLLVSLVVGQAYEYEPLDDDPSVVVSVVSNVVVVHQYEYEHEPPRPCPVVLVVVCVVGVSYHYDYDDPVCSSVSSNVSVVVSSLVVCVDDDDDDDDPVVVVVLVVVCVVVVHPDSVVVVSVVVVVVCVVPPVNVVVVD

Radius of gyration: 19.55 Å; Cα contacts (8 Å, |Δi|>4): 237; chains: 1; bounding box: 47×33×63 Å

Solvent-accessible surface area (backbone atoms only — not comparable to full-atom values): 11473 Å² total; per-residue (Å²): 86,85,78,82,64,46,28,29,22,54,51,48,51,71,58,90,48,70,70,54,50,52,49,53,49,50,54,51,51,48,45,46,73,74,54,37,44,77,46,58,99,55,53,67,83,64,62,54,68,77,63,5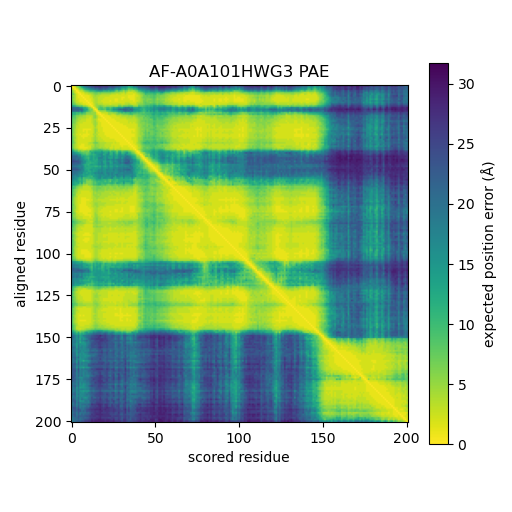0,54,58,74,66,22,48,52,50,52,52,56,47,52,54,51,38,55,67,70,28,59,32,39,39,33,42,43,42,46,91,39,74,69,58,55,50,52,51,50,54,33,49,75,71,70,22,39,32,40,40,35,28,42,79,91,27,88,43,60,71,60,41,59,66,53,36,83,77,32,97,46,45,42,60,40,80,37,52,91,87,47,40,64,57,56,54,52,54,49,50,60,52,44,65,67,65,64,67,80,76,87,80,90,82,90,75,56,73,66,57,54,51,51,41,54,50,50,16,64,75,66,75,45,96,39,58,65,54,45,53,50,53,54,50,52,54,49,54,76,68,34,63,70,58,55,68,73,45,98

Sequence (201 aa):
MTRHILKVFFDASSSHTNKEIERNKEIISILSREGCNIIQTVMGTDLDPALIKGAKGAKNLYATKLNDIKKSDILVCEISKPSLTISFEISEALEKKKPVLALFTTNSETSLEAGVYADHNSLFFPREYNRNNLAEIVKEFIKKSERKALTKRFTVRVSEEIESYLKYLKAKNDLSSRNDVVNDIINKEIINDEGFQAIKK

Secondary structure (DSSP, 8-state):
------EEEEEE-----HHHHHHHHHHHHHHHHTTPEE--S--TTT--TTTT-HHHHHHHHHHHHHHHHHH-SEEEEE-SS--HHHHHHHHHHHHTT--EEEEEETT-TTHHHHHHHHTT-TTEEEEEE-TTTHHHHHHHHHHHHHHH-----------HHHHHHHHHHHHHTT-S-HHHHHHHHHHHHHHH-HHHHHHH-

Nearest PDB structures (foldseek):
  8rpt-assembly1_A  TM=8.245E-01  e=2.423E-06  Homo sapiens
  8rqd-assembly1_A  TM=8.031E-01  e=1.481E-05  Homo sapiens
  4p5d-assembly2_A  TM=7.817E-01  e=2.876E-05  Rattus norvegicus
  2khz-assembly1_B  TM=7.310E-01  e=1.885E-05  Rattus norvegicus
  2klh-assembly1_B  TM=7.115E-01  e=1.983E-04  Rattus norvegicus

Mean predicted aligned error: 12.12 Å

pLDDT: mean 80.62, std 13.9, range [40.97, 96.62]